Protein AF-A0A6N7ZSU5-F1 (afdb_monomer)

Structure (mmCIF, N/CA/C/O backbone):
data_AF-A0A6N7ZSU5-F1
#
_entry.id   AF-A0A6N7ZSU5-F1
#
loop_
_atom_site.group_PDB
_atom_site.id
_atom_site.type_symbol
_atom_site.label_atom_id
_atom_site.label_alt_id
_atom_site.label_comp_id
_atom_site.label_asym_id
_atom_site.label_entity_id
_atom_site.label_seq_id
_atom_site.pdbx_PDB_ins_code
_atom_site.Cartn_x
_atom_site.Cartn_y
_atom_site.Cartn_z
_atom_site.occupancy
_atom_site.B_iso_or_equiv
_atom_site.auth_seq_id
_atom_site.auth_comp_id
_atom_site.auth_asym_id
_atom_site.auth_atom_id
_atom_site.pdbx_PDB_model_num
ATOM 1 N N . MET A 1 1 ? -7.912 -17.419 16.993 1.00 45.50 1 MET A N 1
ATOM 2 C CA . MET A 1 1 ? -7.871 -16.845 15.625 1.00 45.50 1 MET A CA 1
ATOM 3 C C . MET A 1 1 ? -7.078 -17.665 14.596 1.00 45.50 1 MET A C 1
ATOM 5 O O . MET A 1 1 ? -7.499 -17.670 13.452 1.00 45.50 1 MET A O 1
ATOM 9 N N . LYS A 1 2 ? -6.018 -18.423 14.946 1.00 42.34 2 LYS A N 1
ATOM 10 C CA . LYS A 1 2 ? -5.214 -19.218 13.978 1.00 42.34 2 LYS A CA 1
ATOM 11 C C . LYS A 1 2 ? -5.965 -20.287 13.146 1.00 42.34 2 LYS A C 1
ATOM 13 O O . LYS A 1 2 ? -5.414 -20.742 12.158 1.00 42.34 2 LYS A O 1
ATOM 18 N N . LYS A 1 3 ? -7.194 -20.682 13.511 1.00 42.41 3 LYS A N 1
ATOM 19 C CA . LYS A 1 3 ? -7.983 -21.708 12.793 1.00 42.41 3 LYS A CA 1
ATOM 20 C C . LYS A 1 3 ? -9.122 -21.165 11.914 1.00 42.41 3 LYS A C 1
ATOM 22 O O . LYS A 1 3 ? -9.714 -21.939 11.182 1.00 42.41 3 LYS A O 1
ATOM 27 N N . ILE A 1 4 ? -9.426 -19.863 11.968 1.00 44.19 4 ILE A N 1
ATOM 28 C CA . ILE A 1 4 ? -10.584 -19.284 11.248 1.00 44.19 4 ILE A CA 1
ATOM 29 C C . ILE A 1 4 ? -10.200 -18.845 9.825 1.00 44.19 4 ILE A C 1
ATOM 31 O O . ILE A 1 4 ? -10.989 -18.978 8.899 1.00 44.19 4 ILE A O 1
ATOM 35 N N . ILE A 1 5 ? -8.955 -18.407 9.634 1.00 48.44 5 ILE A N 1
ATOM 36 C CA . ILE A 1 5 ? -8.424 -17.977 8.333 1.00 48.44 5 ILE A CA 1
ATOM 37 C C . ILE A 1 5 ? -8.501 -19.084 7.256 1.00 48.44 5 ILE A C 1
ATOM 39 O O . ILE A 1 5 ? -8.993 -18.787 6.170 1.00 48.44 5 ILE A O 1
ATOM 43 N N . PRO A 1 6 ? -8.111 -20.356 7.509 1.00 51.31 6 PRO A N 1
ATOM 44 C CA . PRO A 1 6 ? -8.180 -21.381 6.466 1.00 51.31 6 PRO A CA 1
ATOM 45 C C . PRO A 1 6 ? -9.613 -21.783 6.084 1.00 51.31 6 PRO A C 1
ATOM 47 O O . PRO A 1 6 ? -9.813 -22.216 4.956 1.00 51.31 6 PRO A O 1
ATOM 50 N N . ALA A 1 7 ? -10.599 -21.615 6.975 1.00 43.69 7 ALA A N 1
ATOM 51 C CA . ALA A 1 7 ? -11.992 -22.014 6.737 1.00 43.69 7 ALA A CA 1
ATOM 52 C C . ALA A 1 7 ? -12.781 -21.011 5.876 1.00 43.69 7 ALA A C 1
ATOM 54 O O . ALA A 1 7 ? -13.732 -21.396 5.208 1.00 43.69 7 ALA A O 1
ATOM 55 N N . ILE A 1 8 ? -12.381 -19.734 5.875 1.00 50.19 8 ILE A N 1
ATOM 56 C CA . ILE A 1 8 ? -12.981 -18.704 5.010 1.00 50.19 8 ILE A CA 1
ATOM 57 C C . ILE A 1 8 ? -12.308 -18.703 3.626 1.00 50.19 8 ILE A C 1
ATOM 59 O O . ILE A 1 8 ? -12.969 -18.456 2.624 1.00 50.19 8 ILE A O 1
ATOM 63 N N . LEU A 1 9 ? -11.014 -19.049 3.547 1.00 46.56 9 LEU A N 1
ATOM 64 C CA . LEU A 1 9 ? -10.286 -19.118 2.272 1.00 46.56 9 LEU A CA 1
ATOM 65 C C . LEU A 1 9 ? -10.679 -20.319 1.392 1.00 46.56 9 LEU A C 1
ATOM 67 O O . LEU A 1 9 ? -10.599 -20.227 0.171 1.00 46.56 9 LEU A O 1
ATOM 71 N N . THR A 1 10 ? -11.072 -21.450 1.988 1.00 48.78 10 THR A N 1
ATOM 72 C CA . THR A 1 10 ? -11.339 -22.701 1.252 1.00 48.78 10 THR A CA 1
ATOM 73 C C . THR A 1 10 ? -12.556 -22.653 0.320 1.00 48.78 10 THR A C 1
ATOM 75 O O . THR A 1 10 ? -12.409 -23.093 -0.818 1.00 48.78 10 THR A O 1
ATOM 78 N N . PRO A 1 11 ? -13.732 -22.118 0.712 1.00 51.47 11 PRO A N 1
ATOM 79 C CA . PRO A 1 11 ? -14.862 -22.019 -0.215 1.00 51.47 11 PRO A CA 1
ATOM 80 C C . PRO A 1 11 ? -14.622 -20.985 -1.329 1.00 51.47 11 PRO A C 1
ATOM 82 O O . PRO A 1 11 ? -15.101 -21.173 -2.440 1.00 51.47 11 PRO A O 1
ATOM 85 N N . LEU A 1 12 ? -13.819 -19.948 -1.062 1.00 47.97 12 LEU A N 1
ATOM 86 C CA . LEU A 1 12 ? -13.485 -18.878 -2.014 1.00 47.97 12 LEU A CA 1
ATOM 87 C C . LEU A 1 12 ? -12.520 -19.326 -3.124 1.00 47.97 12 LEU A C 1
ATOM 89 O O . LEU A 1 12 ? -12.632 -18.891 -4.266 1.00 47.97 12 LEU A O 1
ATOM 93 N N . LEU A 1 13 ? -11.592 -20.234 -2.807 1.00 50.09 13 LEU A N 1
ATOM 94 C CA . LEU A 1 13 ? -10.741 -20.887 -3.809 1.00 50.09 13 LEU A CA 1
ATOM 95 C C . LEU A 1 13 ? -11.526 -21.876 -4.682 1.00 50.09 13 LEU A C 1
ATOM 97 O O . LEU A 1 13 ? -11.139 -22.112 -5.823 1.00 50.09 13 LEU A O 1
ATOM 101 N N . LEU A 1 14 ? -12.630 -22.430 -4.167 1.00 46.62 14 LEU A N 1
ATOM 102 C CA . LEU A 1 14 ? -13.466 -23.382 -4.899 1.00 46.62 14 LEU A CA 1
ATOM 103 C C . LEU A 1 14 ? -14.352 -22.699 -5.952 1.00 46.62 14 LEU A C 1
ATOM 105 O O . LEU A 1 14 ? -14.569 -23.268 -7.018 1.00 46.62 14 LEU A O 1
ATOM 109 N N . THR A 1 15 ? -14.832 -21.479 -5.691 1.00 49.12 15 THR A N 1
ATOM 110 C CA . THR A 1 15 ? -15.644 -20.720 -6.660 1.00 49.12 15 THR A CA 1
ATOM 111 C C . THR A 1 15 ? -14.821 -20.186 -7.832 1.00 49.12 15 THR A C 1
ATOM 113 O O . THR A 1 15 ? -15.350 -20.054 -8.928 1.00 49.12 15 THR A O 1
ATOM 116 N N . ALA A 1 16 ? -13.516 -19.964 -7.646 1.00 48.84 16 ALA A N 1
ATOM 117 C CA . ALA A 1 16 ? -12.625 -19.488 -8.707 1.00 48.84 16 ALA A CA 1
ATOM 118 C C . ALA A 1 16 ? -12.252 -20.562 -9.756 1.00 48.84 16 ALA A C 1
ATOM 120 O O . ALA A 1 16 ? -11.658 -20.231 -10.778 1.00 48.84 16 ALA A O 1
ATOM 121 N N . GLN A 1 17 ? -12.570 -21.847 -9.536 1.00 50.62 17 GLN A N 1
ATOM 122 C CA . GLN A 1 17 ? -12.140 -22.937 -10.430 1.00 50.62 17 GLN A CA 1
ATOM 123 C C . GLN A 1 17 ? -13.123 -23.292 -11.564 1.00 50.62 17 GLN A C 1
ATOM 125 O O . GLN A 1 17 ? -12.832 -24.205 -12.333 1.00 50.62 17 GLN A O 1
ATOM 130 N N . ILE A 1 18 ? -14.275 -22.621 -11.704 1.00 47.44 18 ILE A N 1
ATOM 131 C CA . ILE A 1 18 ? -15.364 -23.129 -12.570 1.00 47.44 18 ILE A CA 1
ATOM 132 C C . ILE A 1 18 ? -15.391 -22.536 -14.000 1.00 47.44 18 ILE A C 1
ATOM 134 O O . ILE A 1 18 ? -16.117 -23.043 -14.850 1.00 47.44 18 ILE A O 1
ATOM 138 N N . GLN A 1 19 ? -14.550 -21.563 -14.367 1.00 46.38 19 GLN A N 1
ATOM 139 C CA . GLN A 1 19 ? -14.582 -20.969 -15.721 1.00 46.38 19 GLN A CA 1
ATOM 140 C C . GLN A 1 19 ? -13.281 -21.154 -16.507 1.00 46.38 19 GLN A C 1
ATOM 142 O O . GLN A 1 19 ? -12.510 -20.216 -16.665 1.00 46.38 19 GLN A O 1
ATOM 147 N N . HIS A 1 20 ? -13.049 -22.342 -17.076 1.00 40.44 20 HIS A N 1
ATOM 148 C CA . HIS A 1 20 ? -11.981 -22.552 -18.066 1.00 40.44 20 HIS A CA 1
ATOM 149 C C . HIS A 1 20 ? -12.468 -23.357 -19.277 1.00 40.44 20 HIS A C 1
ATOM 151 O O . HIS A 1 20 ? -12.404 -24.583 -19.288 1.00 40.44 20 HIS A O 1
ATOM 157 N N . ALA A 1 21 ? -12.921 -22.649 -20.318 1.00 43.41 21 ALA A N 1
ATOM 158 C CA . ALA A 1 21 ? -13.059 -23.192 -21.672 1.00 43.41 21 ALA A CA 1
ATOM 159 C C . ALA A 1 21 ? -13.051 -22.092 -22.756 1.00 43.41 21 ALA A C 1
ATOM 161 O O . ALA A 1 21 ? -13.897 -22.087 -23.636 1.00 43.41 21 ALA A O 1
ATOM 162 N N . HIS A 1 22 ? -12.118 -21.141 -22.701 1.00 43.41 22 HIS A N 1
ATOM 163 C CA . HIS A 1 22 ? -11.640 -20.384 -23.868 1.00 43.41 22 HIS A CA 1
ATOM 164 C C . HIS A 1 22 ? -10.283 -19.772 -23.517 1.00 43.41 22 HIS A C 1
ATOM 166 O O . HIS A 1 22 ? -10.024 -19.534 -22.341 1.00 43.41 22 HIS A O 1
ATOM 172 N N . ALA A 1 23 ? -9.403 -19.580 -24.508 1.00 41.19 23 ALA A N 1
ATOM 173 C CA . ALA A 1 23 ? -8.051 -19.043 -24.336 1.00 41.19 23 ALA A CA 1
ATOM 174 C C . ALA A 1 23 ? -8.108 -17.585 -23.854 1.00 41.19 23 ALA A C 1
ATOM 176 O O . ALA A 1 23 ? -7.982 -16.634 -24.621 1.00 41.19 23 ALA A O 1
ATOM 177 N N . GLN A 1 24 ? -8.381 -17.433 -22.565 1.00 52.22 24 GLN A N 1
ATOM 178 C CA . GLN A 1 24 ? -8.388 -16.180 -21.856 1.00 52.22 24 GLN A CA 1
ATOM 179 C C . GLN A 1 24 ? -6.957 -15.852 -21.473 1.00 52.22 24 GLN A C 1
ATOM 181 O O . GLN A 1 24 ? -6.180 -16.676 -20.993 1.00 52.22 24 GLN A O 1
ATOM 186 N N . THR A 1 25 ? -6.598 -14.617 -21.750 1.00 58.19 25 THR A N 1
ATOM 187 C CA . THR A 1 25 ? -5.311 -14.053 -21.401 1.00 58.19 25 THR A CA 1
ATOM 188 C C . THR A 1 25 ? -5.213 -13.990 -19.877 1.00 58.19 25 THR A C 1
ATOM 190 O O . THR A 1 25 ? -6.222 -13.721 -19.222 1.00 58.19 25 THR A O 1
ATOM 193 N N . ILE A 1 26 ? -4.022 -14.188 -19.293 1.00 53.69 26 ILE A N 1
ATOM 194 C CA . ILE A 1 26 ? -3.831 -14.118 -17.827 1.00 53.69 26 ILE A CA 1
ATOM 195 C C . ILE A 1 26 ? -4.413 -12.812 -17.260 1.00 53.69 26 ILE A C 1
ATOM 197 O O . ILE A 1 26 ? -5.023 -12.829 -16.197 1.00 53.69 26 ILE A O 1
ATOM 201 N N . GLY A 1 27 ? -4.294 -11.701 -17.997 1.00 48.41 27 GLY A N 1
ATOM 202 C CA . GLY A 1 27 ? -4.894 -10.415 -17.631 1.00 48.41 27 GLY A CA 1
ATOM 203 C C . GLY A 1 27 ? -6.425 -10.447 -17.565 1.00 48.41 27 GLY A C 1
ATOM 204 O O . GLY A 1 27 ? -6.990 -9.963 -16.591 1.00 48.41 27 GLY A O 1
ATOM 205 N N . SER A 1 28 ? -7.101 -11.061 -18.542 1.00 52.12 28 SER A N 1
ATOM 206 C CA . SER A 1 28 ? -8.566 -11.206 -18.519 1.00 52.12 28 SER A CA 1
ATOM 207 C C . SER A 1 28 ? -9.049 -12.135 -17.405 1.00 52.12 28 SER A C 1
ATOM 209 O O . SER A 1 28 ? -10.031 -11.821 -16.741 1.00 52.12 28 SER A O 1
ATOM 211 N N . THR A 1 29 ? -8.325 -13.224 -17.132 1.00 61.47 29 THR A N 1
ATOM 212 C CA . THR A 1 29 ? -8.640 -14.136 -16.026 1.00 61.47 29 THR A CA 1
ATOM 213 C C . THR A 1 29 ? -8.429 -13.459 -14.675 1.00 61.47 29 THR A C 1
ATOM 215 O O . THR A 1 29 ? -9.224 -13.656 -13.762 1.00 61.47 29 THR A O 1
ATOM 218 N N . LEU A 1 30 ? -7.390 -12.627 -14.535 1.00 51.22 30 LEU A N 1
ATOM 219 C CA . LEU A 1 30 ? -7.169 -11.872 -13.304 1.00 51.22 30 LEU A CA 1
ATOM 220 C C . LEU A 1 30 ? -8.186 -10.738 -13.132 1.00 51.22 30 LEU A C 1
ATOM 222 O O . LEU A 1 30 ? -8.614 -10.492 -12.012 1.00 51.22 30 LEU A O 1
ATOM 226 N N . GLY A 1 31 ? -8.587 -10.073 -14.220 1.00 51.94 31 GLY A N 1
ATOM 227 C CA . GLY A 1 31 ? -9.657 -9.072 -14.207 1.00 51.94 31 GLY A CA 1
ATOM 228 C C . GLY A 1 31 ? -10.989 -9.682 -13.773 1.00 51.94 31 GLY A C 1
ATOM 229 O O . GLY A 1 31 ? -11.591 -9.209 -12.816 1.00 51.94 31 GLY A O 1
ATOM 230 N N . GLN A 1 32 ? -11.373 -10.812 -14.374 1.00 59.81 32 GLN A N 1
ATOM 231 C CA . GLN A 1 32 ? -12.551 -11.579 -13.955 1.00 59.81 32 GLN A CA 1
ATOM 232 C C . GLN A 1 32 ? -12.431 -12.054 -12.508 1.00 59.81 32 GLN A C 1
ATOM 234 O O . GLN A 1 32 ? -13.376 -11.917 -11.748 1.00 59.81 32 GLN A O 1
ATOM 239 N N . PHE A 1 33 ? -11.253 -12.507 -12.071 1.00 59.72 33 PHE A N 1
ATOM 240 C CA . PHE A 1 33 ? -11.027 -12.824 -10.663 1.00 59.72 33 PHE A CA 1
ATOM 241 C C . PHE A 1 33 ? -11.235 -11.602 -9.757 1.00 59.72 33 PHE A C 1
ATOM 243 O O . PHE A 1 33 ? -11.826 -11.735 -8.693 1.00 59.72 33 PHE A O 1
ATOM 250 N N . VAL A 1 34 ? -10.774 -10.410 -10.140 1.00 55.12 34 VAL A N 1
ATOM 251 C CA . VAL A 1 34 ? -10.994 -9.187 -9.352 1.00 55.12 34 VAL A CA 1
ATOM 252 C C . VAL A 1 34 ? -12.475 -8.813 -9.305 1.00 55.12 34 VAL A C 1
ATOM 254 O O . VAL A 1 34 ? -12.943 -8.416 -8.241 1.00 55.12 34 VAL A O 1
ATOM 257 N N . ASP A 1 35 ? -13.224 -8.986 -10.388 1.00 55.91 35 ASP A N 1
ATOM 258 C CA . ASP A 1 35 ? -14.663 -8.704 -10.404 1.00 55.91 35 ASP A CA 1
ATOM 259 C C . ASP A 1 35 ? -15.455 -9.746 -9.595 1.00 55.91 35 ASP A C 1
ATOM 261 O O . ASP A 1 35 ? -16.240 -9.392 -8.707 1.00 55.91 35 ASP A O 1
ATOM 265 N N . ASP A 1 36 ? -15.173 -11.028 -9.823 1.00 61.12 36 ASP A N 1
ATOM 266 C CA . ASP A 1 36 ? -15.859 -12.163 -9.202 1.00 61.12 36 ASP A CA 1
ATOM 267 C C . ASP A 1 36 ? -15.482 -12.346 -7.731 1.00 61.12 36 ASP A C 1
ATOM 269 O O . ASP A 1 36 ? -16.293 -12.822 -6.940 1.00 61.12 36 ASP A O 1
ATOM 273 N N . VAL A 1 37 ? -14.262 -11.977 -7.331 1.00 61.47 37 VAL A N 1
ATOM 274 C CA . VAL A 1 37 ? -13.795 -12.100 -5.942 1.00 61.47 37 VAL A CA 1
ATOM 275 C C . VAL A 1 37 ? -13.870 -10.769 -5.216 1.00 61.47 37 VAL A C 1
ATOM 277 O O . VAL A 1 37 ? -14.311 -10.729 -4.070 1.00 61.47 37 VAL A O 1
ATOM 280 N N . GLY A 1 38 ? -13.474 -9.670 -5.853 1.00 61.72 38 GLY A N 1
ATOM 281 C CA . GLY A 1 38 ? -13.402 -8.356 -5.221 1.00 61.72 38 GLY A CA 1
ATOM 282 C C . GLY A 1 38 ? -14.768 -7.832 -4.798 1.00 61.72 38 GLY A C 1
ATOM 283 O O . GLY A 1 38 ? -14.917 -7.412 -3.650 1.00 61.72 38 GLY A O 1
ATOM 284 N N . ASN A 1 39 ? -15.785 -7.907 -5.660 1.00 59.78 39 ASN A N 1
ATOM 285 C CA . ASN A 1 39 ? -17.118 -7.394 -5.333 1.00 59.78 39 ASN A CA 1
ATOM 286 C C . ASN A 1 39 ? -17.780 -8.120 -4.137 1.00 59.78 39 ASN A C 1
ATOM 288 O O . ASN A 1 39 ? -18.134 -7.452 -3.156 1.00 59.78 39 ASN A O 1
ATOM 292 N N . PRO A 1 40 ? -17.881 -9.468 -4.109 1.00 66.69 40 PRO A N 1
ATOM 293 C CA . PRO A 1 40 ? -18.415 -10.159 -2.935 1.00 66.69 40 PRO A CA 1
ATOM 294 C C . PRO A 1 40 ? -17.521 -9.990 -1.705 1.00 66.69 40 PRO A C 1
ATOM 296 O O . PRO A 1 40 ? -18.031 -9.973 -0.584 1.00 66.69 40 PRO A O 1
ATOM 299 N N . PHE A 1 41 ? -16.208 -9.807 -1.877 1.00 63.69 41 PHE A N 1
ATOM 300 C CA . PHE A 1 41 ? -15.313 -9.549 -0.755 1.00 63.69 41 PHE A CA 1
ATOM 301 C C . PHE A 1 41 ? -15.585 -8.192 -0.094 1.00 63.69 41 PHE A C 1
ATOM 303 O O . PHE A 1 41 ? -15.652 -8.098 1.135 1.00 63.69 41 PHE A O 1
ATOM 310 N N . MET A 1 42 ? -15.814 -7.150 -0.895 1.00 67.44 42 MET A N 1
ATOM 311 C CA . MET A 1 42 ? -16.207 -5.836 -0.388 1.00 67.44 42 MET A CA 1
ATOM 312 C C . MET A 1 42 ? -17.570 -5.900 0.294 1.00 67.44 42 MET A C 1
ATOM 314 O O . MET A 1 42 ? -17.706 -5.426 1.422 1.00 67.44 42 MET A O 1
ATOM 318 N N . MET A 1 43 ? -18.550 -6.570 -0.315 1.00 67.25 43 MET A N 1
ATOM 319 C CA . MET A 1 43 ? -19.862 -6.780 0.303 1.00 67.25 43 MET A CA 1
ATOM 320 C C . MET A 1 43 ? -19.749 -7.515 1.649 1.00 67.25 43 MET A C 1
ATOM 322 O O . MET A 1 43 ? -20.395 -7.133 2.627 1.00 67.25 43 MET A O 1
ATOM 326 N N . LEU A 1 44 ? -18.876 -8.522 1.736 1.00 71.25 44 LEU A N 1
ATOM 327 C CA . LEU A 1 44 ? -18.614 -9.261 2.968 1.00 71.25 44 LEU A CA 1
ATOM 328 C C . LEU A 1 44 ? -17.950 -8.384 4.038 1.00 71.25 44 LEU A C 1
ATOM 330 O O . LEU A 1 44 ? -18.319 -8.492 5.209 1.00 71.25 44 LEU A O 1
ATOM 334 N N . ILE A 1 45 ? -17.027 -7.490 3.665 1.00 72.12 45 ILE A N 1
ATOM 335 C CA . ILE A 1 45 ? -16.456 -6.497 4.590 1.00 72.12 45 ILE A CA 1
ATOM 336 C C . ILE A 1 45 ? -17.554 -5.587 5.142 1.00 72.12 45 ILE A C 1
ATOM 338 O O . ILE A 1 45 ? -17.639 -5.438 6.362 1.00 72.12 45 ILE A O 1
ATOM 342 N N . PHE A 1 46 ? -18.398 -5.019 4.273 1.00 76.25 46 PHE A N 1
ATOM 343 C CA . PHE A 1 46 ? -19.527 -4.168 4.671 1.00 76.25 46 PHE A CA 1
ATOM 344 C C . PHE A 1 46 ? -20.456 -4.907 5.635 1.00 76.25 46 PHE A C 1
ATOM 346 O O . PHE A 1 46 ? -20.770 -4.396 6.710 1.00 76.25 46 PHE A O 1
ATOM 353 N N . PHE A 1 47 ? -20.829 -6.142 5.300 1.00 76.44 47 PHE A N 1
ATOM 354 C CA . PHE A 1 47 ? -21.693 -6.962 6.140 1.00 76.44 47 PHE A CA 1
ATOM 355 C C . PHE A 1 47 ? -21.055 -7.263 7.504 1.00 76.44 47 PHE A C 1
ATOM 357 O O . PHE A 1 47 ? -21.678 -7.050 8.544 1.00 76.44 47 PHE A O 1
ATOM 364 N N . CYS A 1 48 ? -19.793 -7.701 7.531 1.00 77.56 48 CYS A N 1
ATOM 365 C CA . CYS A 1 48 ? -19.079 -8.001 8.776 1.00 77.56 48 CYS A CA 1
ATOM 366 C C . CYS A 1 48 ? -18.907 -6.760 9.658 1.00 77.56 48 CYS A C 1
ATOM 368 O O . CYS A 1 48 ? -19.042 -6.847 10.880 1.00 77.56 48 CYS A O 1
ATOM 370 N N . SER A 1 49 ? -18.614 -5.610 9.051 1.00 81.56 49 SER A N 1
ATOM 371 C CA . SER A 1 49 ? -18.500 -4.329 9.746 1.00 81.56 49 SER A CA 1
ATOM 372 C C . SER A 1 49 ? -19.847 -3.887 10.328 1.00 81.56 49 SER A C 1
ATOM 374 O O . SER A 1 49 ? -19.902 -3.539 11.508 1.00 81.56 49 SER A O 1
ATOM 376 N N . ALA A 1 50 ? -20.934 -3.975 9.557 1.00 79.56 50 ALA A N 1
ATOM 377 C CA . ALA A 1 50 ? -22.271 -3.608 10.012 1.00 79.56 50 ALA A CA 1
ATOM 378 C C . ALA A 1 50 ? -22.739 -4.508 11.165 1.00 79.56 50 ALA A C 1
ATOM 380 O O . ALA A 1 50 ? -23.156 -4.009 12.212 1.00 79.56 50 ALA A O 1
ATOM 381 N N . VAL A 1 51 ? -22.604 -5.831 11.020 1.00 83.00 51 VAL A N 1
ATOM 382 C CA . VAL A 1 51 ? -22.982 -6.801 12.061 1.00 83.00 51 VAL A CA 1
ATOM 383 C C . VAL A 1 51 ? -22.109 -6.638 13.308 1.00 83.00 51 VAL A C 1
ATOM 385 O O . VAL A 1 51 ? -22.627 -6.601 14.426 1.00 83.00 51 VAL A O 1
ATOM 388 N N . GLY A 1 52 ? -20.791 -6.499 13.138 1.00 81.81 52 GLY A N 1
ATOM 389 C CA . GLY A 1 52 ? -19.860 -6.286 14.248 1.00 81.81 52 GLY A CA 1
ATOM 390 C C . GLY A 1 52 ? -20.116 -4.971 14.985 1.00 81.81 52 GLY A C 1
ATOM 391 O O . GLY A 1 52 ? -20.087 -4.931 16.217 1.00 81.81 52 GLY A O 1
ATOM 392 N N . GLY A 1 53 ? -20.421 -3.912 14.240 1.00 82.75 53 GLY A N 1
ATOM 393 C CA . GLY A 1 53 ? -20.802 -2.612 14.769 1.00 82.75 53 GLY A CA 1
ATOM 394 C C . GLY A 1 53 ? -22.111 -2.664 15.553 1.00 82.75 53 GLY A C 1
ATOM 395 O O . GLY A 1 53 ? -22.140 -2.252 16.711 1.00 82.75 53 GLY A O 1
ATOM 396 N N . LEU A 1 54 ? -23.166 -3.256 14.985 1.00 89.19 54 LEU A N 1
ATOM 397 C CA . LEU A 1 54 ? -24.458 -3.433 15.658 1.00 89.19 54 LEU A CA 1
ATOM 398 C C . LEU A 1 54 ? -24.313 -4.238 16.958 1.00 89.19 54 LEU A C 1
ATOM 400 O O . LEU A 1 54 ? -24.856 -3.858 17.996 1.00 89.19 54 LEU A O 1
ATOM 404 N N . PHE A 1 55 ? -23.535 -5.323 16.928 1.00 89.06 55 PHE A N 1
ATOM 405 C CA . PHE A 1 55 ? -23.265 -6.137 18.112 1.00 89.06 55 PHE A CA 1
ATOM 406 C C . PHE A 1 55 ? -22.591 -5.325 19.230 1.00 89.06 55 PHE A C 1
ATOM 408 O O . PHE A 1 55 ? -23.007 -5.393 20.391 1.00 89.06 55 PHE A O 1
ATOM 415 N N . LEU A 1 56 ? -21.572 -4.526 18.894 1.00 88.00 56 LEU A N 1
ATOM 416 C CA . LEU A 1 56 ? -20.898 -3.654 19.861 1.00 88.00 56 LEU A CA 1
ATOM 417 C C . LEU A 1 56 ? -21.817 -2.545 20.382 1.00 88.00 56 LEU A C 1
ATOM 419 O O . LEU A 1 56 ? -21.736 -2.204 21.563 1.00 88.00 56 LEU A O 1
ATOM 423 N N . PHE A 1 57 ? -22.711 -2.028 19.540 1.00 92.88 57 PHE A N 1
ATOM 424 C CA . PHE A 1 57 ? -23.687 -1.014 19.924 1.00 92.88 57 PHE A CA 1
ATOM 425 C C . PHE A 1 57 ? -24.664 -1.557 20.970 1.00 92.88 57 PHE A C 1
ATOM 427 O O . PHE A 1 57 ? -24.797 -0.979 22.049 1.00 92.88 57 PHE A O 1
ATOM 434 N N . ILE A 1 58 ? -25.263 -2.724 20.703 1.00 92.75 58 ILE A N 1
ATOM 435 C CA . ILE A 1 58 ? -26.165 -3.417 21.635 1.00 92.75 58 ILE A CA 1
ATOM 436 C C . ILE A 1 58 ? -25.442 -3.709 22.957 1.00 92.75 58 ILE A C 1
ATOM 438 O O . ILE A 1 58 ? -25.961 -3.416 24.035 1.00 92.75 58 ILE A O 1
ATOM 442 N N . LYS A 1 59 ? -24.209 -4.227 22.891 1.00 87.31 59 LYS A N 1
ATOM 443 C CA . LYS A 1 59 ? -23.397 -4.492 24.088 1.00 87.31 59 LYS A CA 1
ATOM 444 C C . LYS A 1 59 ? -23.099 -3.212 24.881 1.00 87.31 59 LYS A C 1
ATOM 446 O O . LYS A 1 59 ? -23.111 -3.239 26.110 1.00 87.31 59 LYS A O 1
ATOM 451 N N . GLY A 1 60 ? -22.841 -2.099 24.195 1.00 88.06 60 GLY A N 1
ATOM 452 C CA . GLY A 1 60 ? -22.630 -0.793 24.816 1.00 88.06 60 GLY A CA 1
ATOM 453 C C . GLY A 1 60 ? -23.867 -0.279 25.548 1.00 88.06 60 GLY A C 1
ATOM 454 O O . GLY A 1 60 ? -23.741 0.178 26.684 1.00 88.06 60 GLY A O 1
ATOM 455 N N . LEU A 1 61 ? -25.055 -0.429 24.950 1.00 92.88 61 LEU A N 1
ATOM 456 C CA . LEU A 1 61 ? -26.330 -0.071 25.582 1.00 92.88 61 LEU A CA 1
ATOM 457 C C . LEU A 1 61 ? -26.605 -0.900 26.841 1.00 92.88 61 LEU A C 1
ATOM 459 O O . LEU A 1 61 ? -26.975 -0.329 27.865 1.00 92.88 61 LEU A O 1
ATOM 463 N N . PHE A 1 62 ? -26.364 -2.215 26.804 1.00 92.56 62 PHE A N 1
ATOM 464 C CA . PHE A 1 62 ? -26.521 -3.062 27.992 1.00 92.56 62 PHE A CA 1
ATOM 465 C C . PHE A 1 62 ? -25.588 -2.641 29.132 1.00 92.56 62 PHE A C 1
ATOM 467 O O . PHE A 1 62 ? -26.040 -2.519 30.267 1.00 92.56 62 PHE A O 1
ATOM 474 N N . LYS A 1 63 ? -24.320 -2.326 28.834 1.00 88.31 63 LYS A N 1
ATOM 475 C CA . LYS A 1 63 ? -23.379 -1.822 29.850 1.00 88.31 63 LYS A CA 1
ATOM 476 C C . LYS A 1 63 ? -23.779 -0.461 30.424 1.00 88.31 63 LYS A C 1
ATOM 478 O O . LYS A 1 63 ? -23.559 -0.207 31.603 1.00 88.31 63 LYS A O 1
ATOM 483 N N . LEU A 1 64 ? -24.348 0.426 29.606 1.00 90.25 64 LEU A N 1
ATOM 484 C CA . LEU A 1 64 ? -24.882 1.714 30.069 1.00 90.25 64 LEU A CA 1
ATOM 485 C C . LEU A 1 64 ? -26.096 1.529 30.985 1.00 90.25 64 LEU A C 1
ATOM 487 O O . LEU A 1 64 ? -26.196 2.213 32.002 1.00 90.25 64 LEU A O 1
ATOM 491 N N . ALA A 1 65 ? -26.983 0.589 30.650 1.00 90.81 65 ALA A N 1
ATOM 492 C CA . ALA A 1 65 ? -28.133 0.250 31.481 1.00 90.81 65 ALA A CA 1
ATOM 493 C C . ALA A 1 65 ? -27.701 -0.330 32.838 1.00 90.81 65 ALA A C 1
ATOM 495 O O . ALA A 1 65 ? -28.204 0.112 33.869 1.00 90.81 65 ALA A O 1
ATOM 496 N N . GLU A 1 66 ? -26.728 -1.243 32.852 1.00 89.12 66 GLU A N 1
ATOM 497 C CA . GLU A 1 66 ? -26.167 -1.823 34.080 1.00 89.12 66 GLU A CA 1
ATOM 498 C C . GLU A 1 66 ? -25.515 -0.749 34.971 1.00 89.12 66 GLU A C 1
ATOM 500 O O . GLU A 1 66 ? -25.852 -0.629 36.150 1.00 89.12 66 GLU A O 1
ATOM 505 N N . ALA A 1 67 ? -24.691 0.131 34.387 1.00 88.12 67 ALA A N 1
ATOM 506 C CA . ALA A 1 67 ? -24.064 1.242 35.111 1.00 88.12 67 ALA A CA 1
ATOM 507 C C . ALA A 1 67 ? -25.082 2.234 35.711 1.00 88.12 67 ALA A C 1
ATOM 509 O O . ALA A 1 67 ? -24.814 2.845 36.743 1.00 88.12 67 ALA A O 1
ATOM 510 N N . SER A 1 68 ? -26.259 2.390 35.091 1.00 88.25 68 SER A N 1
ATOM 511 C CA . SER A 1 68 ? -27.333 3.249 35.614 1.00 88.25 68 SER A CA 1
ATOM 512 C C . SER A 1 68 ? -28.052 2.654 36.834 1.00 88.25 68 SER A C 1
ATOM 514 O O . SER A 1 68 ? -28.630 3.396 37.630 1.00 88.25 68 SER A O 1
ATOM 516 N N . GLN A 1 69 ? -28.016 1.326 36.997 1.00 89.31 69 GLN A N 1
ATOM 517 C CA . GLN A 1 69 ? -28.672 0.617 38.102 1.00 89.31 69 GLN A CA 1
ATOM 518 C C . GLN A 1 69 ? -27.764 0.498 39.331 1.00 89.31 69 GLN A C 1
ATOM 520 O O . GLN A 1 69 ? -28.247 0.507 40.468 1.00 89.31 69 GLN A O 1
ATOM 525 N N . GLU A 1 70 ? -26.447 0.449 39.131 1.00 84.69 70 GLU A N 1
ATOM 526 C CA . GLU A 1 70 ? -25.482 0.473 40.223 1.00 84.69 70 GLU A CA 1
ATOM 527 C C . GLU A 1 70 ? -25.382 1.877 40.840 1.00 84.69 70 GLU A C 1
ATOM 529 O O . GLU A 1 70 ? -24.634 2.742 40.390 1.00 84.69 70 GLU A O 1
ATOM 534 N N . ARG A 1 71 ? -26.088 2.099 41.954 1.00 70.38 71 ARG A N 1
ATOM 535 C CA . ARG A 1 71 ? -26.050 3.346 42.752 1.00 70.38 71 ARG A CA 1
ATOM 536 C C . ARG A 1 71 ? -24.667 3.706 43.353 1.00 70.38 71 ARG A C 1
ATOM 538 O O . ARG A 1 71 ? -24.600 4.603 44.187 1.00 70.38 71 ARG A O 1
ATOM 545 N N . GLY A 1 72 ? -23.574 3.030 42.977 1.00 56.56 72 GLY A N 1
ATOM 546 C CA . GLY A 1 72 ? -22.330 2.981 43.759 1.00 56.56 72 GLY A CA 1
ATOM 547 C C . GLY A 1 72 ? -20.993 3.186 43.036 1.00 56.56 72 GLY A C 1
ATOM 548 O O . GLY A 1 72 ? -19.965 3.034 43.689 1.00 56.56 72 GLY A O 1
ATOM 549 N N . GLY A 1 73 ? -20.954 3.557 41.750 1.00 60.00 73 GLY A N 1
ATOM 550 C CA . GLY A 1 73 ? -19.704 4.043 41.127 1.00 60.00 73 GLY A CA 1
ATOM 551 C C . GLY A 1 73 ? -19.132 3.230 39.962 1.00 60.00 73 GLY A C 1
ATOM 552 O O . GLY A 1 73 ? -17.960 3.410 39.618 1.00 60.00 73 GLY A O 1
ATOM 553 N N . GLY A 1 74 ? -19.931 2.381 39.312 1.00 68.12 74 GLY A N 1
ATOM 554 C CA . GLY A 1 74 ? -19.589 1.846 37.995 1.00 68.12 74 GLY A CA 1
ATOM 555 C C . GLY A 1 74 ? -19.492 2.983 36.970 1.00 68.12 74 GLY A C 1
ATOM 556 O O . GLY A 1 74 ? -20.479 3.637 36.648 1.00 68.12 74 GLY A O 1
ATOM 557 N N . GLY A 1 75 ? -18.288 3.282 36.476 1.00 79.31 75 GLY A N 1
ATOM 558 C CA . GLY A 1 75 ? -18.092 4.362 35.507 1.00 79.31 75 GLY A CA 1
ATOM 559 C C . GLY A 1 75 ? -18.730 4.042 34.149 1.00 79.31 75 GLY A C 1
ATOM 560 O O . GLY A 1 75 ? -18.432 3.011 33.549 1.00 79.31 75 GLY A O 1
ATOM 561 N N . TYR A 1 76 ? -19.514 4.975 33.596 1.00 87.50 76 TYR A N 1
ATOM 562 C CA . TYR A 1 76 ? -20.140 4.876 32.262 1.00 87.50 76 TYR A CA 1
ATOM 563 C C . TYR A 1 76 ? -19.154 4.678 31.095 1.00 87.50 76 TYR A C 1
ATOM 565 O O . TYR A 1 76 ? -19.556 4.354 29.975 1.00 87.50 76 TYR A O 1
ATOM 573 N N . GLY A 1 77 ? -17.853 4.856 31.341 1.00 82.75 77 GLY A N 1
ATOM 574 C CA . GLY A 1 77 ? -16.807 4.829 30.322 1.00 82.75 77 GLY A CA 1
ATOM 57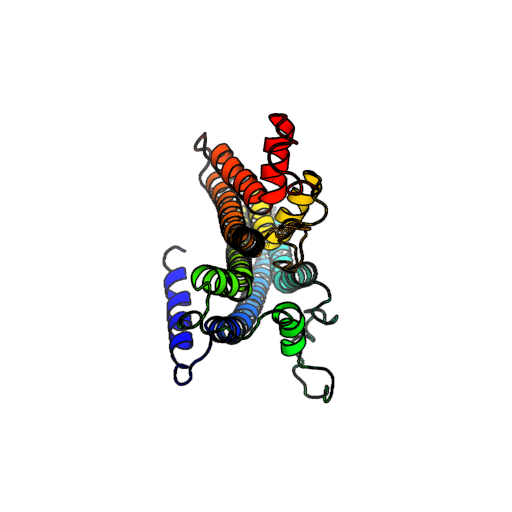5 C C . GLY A 1 77 ? -16.768 3.541 29.495 1.00 82.75 77 GLY A C 1
ATOM 576 O O . GLY A 1 77 ? -16.541 3.614 28.291 1.00 82.75 77 GLY A O 1
ATOM 577 N N . SER A 1 78 ? -17.047 2.373 30.089 1.00 81.56 78 SER A N 1
ATOM 578 C CA . SER A 1 78 ? -17.027 1.096 29.349 1.00 81.56 78 SER A CA 1
ATOM 579 C C . SER A 1 78 ? -18.156 1.006 28.311 1.00 81.56 78 SER A C 1
ATOM 581 O O . SER A 1 78 ? -17.930 0.567 27.180 1.00 81.56 78 SER A O 1
ATOM 583 N N . GLY A 1 79 ? -19.358 1.482 28.657 1.00 84.81 79 GLY A N 1
ATOM 584 C CA . GLY A 1 79 ? -20.497 1.527 27.737 1.00 84.81 79 GL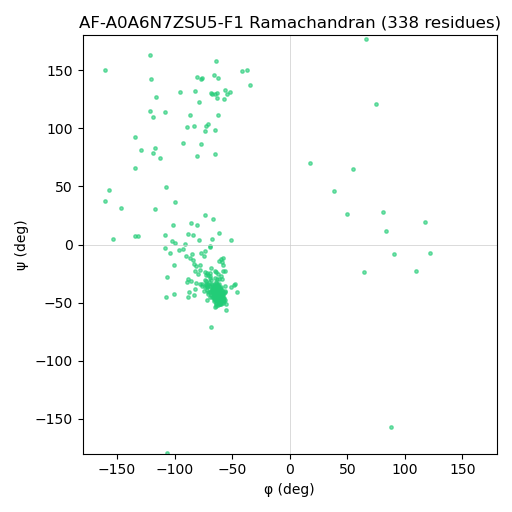Y A CA 1
ATOM 585 C C . GLY A 1 79 ? -20.304 2.558 26.624 1.00 84.81 79 GLY A C 1
ATOM 586 O O . GLY A 1 79 ? -20.470 2.226 25.450 1.00 84.81 79 GLY A O 1
ATOM 587 N N . VAL A 1 80 ? -19.839 3.767 26.968 1.00 86.81 80 VAL A N 1
ATOM 588 C CA . VAL A 1 80 ? -19.524 4.820 25.983 1.00 86.81 80 VAL A CA 1
ATOM 589 C C . VAL A 1 80 ? -18.431 4.364 25.011 1.00 86.81 80 VAL A C 1
ATOM 591 O O . VAL A 1 80 ? -18.569 4.554 23.805 1.00 86.81 80 VAL A O 1
ATOM 594 N N . ALA A 1 81 ? -17.382 3.695 25.500 1.00 80.00 81 ALA A N 1
ATOM 595 C CA . ALA A 1 81 ? -16.325 3.154 24.646 1.00 80.00 81 ALA A CA 1
ATOM 596 C C . ALA A 1 81 ? -16.845 2.086 23.666 1.00 80.00 81 ALA A C 1
ATOM 598 O O . ALA A 1 81 ? -16.420 2.069 22.513 1.00 80.00 81 ALA A O 1
ATOM 599 N N . CYS A 1 82 ? -17.778 1.222 24.089 1.00 83.19 82 CYS A N 1
ATOM 600 C CA . CYS A 1 82 ? -18.399 0.234 23.199 1.00 83.19 82 CYS A CA 1
ATOM 601 C C . CYS A 1 82 ? -19.254 0.896 22.110 1.00 83.19 82 CYS A C 1
ATOM 603 O O . CYS A 1 82 ? -19.178 0.482 20.956 1.00 83.19 82 CYS A O 1
ATOM 605 N N . ILE A 1 83 ? -20.021 1.936 22.454 1.00 89.25 83 ILE A N 1
ATOM 606 C CA . ILE A 1 83 ? -20.822 2.691 21.479 1.00 89.25 83 ILE A CA 1
ATOM 607 C C . ILE A 1 83 ? -19.920 3.433 20.489 1.00 89.25 83 ILE A C 1
ATOM 609 O O . ILE A 1 83 ? -20.172 3.400 19.287 1.00 89.25 83 ILE A O 1
ATOM 613 N N . LEU A 1 84 ? -18.840 4.057 20.963 1.00 86.69 84 LEU A N 1
ATOM 614 C CA . LEU A 1 84 ? -17.884 4.740 20.091 1.00 86.69 84 LEU A CA 1
ATOM 615 C C . LEU A 1 84 ? -17.174 3.752 19.155 1.00 86.69 84 LEU A C 1
ATOM 617 O O . LEU A 1 84 ? -17.067 3.998 17.956 1.00 86.69 84 LEU A O 1
ATOM 621 N N . ALA A 1 85 ? -16.748 2.600 19.678 1.00 80.94 85 ALA A N 1
ATOM 622 C CA . ALA A 1 85 ? -16.185 1.519 18.876 1.00 80.94 85 ALA A CA 1
ATOM 623 C C . ALA A 1 85 ? -17.177 0.999 17.824 1.00 80.94 85 ALA A C 1
ATOM 625 O O . ALA A 1 85 ? -16.777 0.750 16.689 1.00 80.94 85 ALA A O 1
ATOM 626 N N . ALA A 1 86 ? -18.457 0.868 18.182 1.00 84.94 86 ALA A N 1
ATOM 627 C CA . ALA A 1 86 ? -19.518 0.492 17.257 1.00 84.94 86 ALA A CA 1
ATOM 628 C C . ALA A 1 86 ? -19.688 1.519 16.136 1.00 84.94 86 ALA A C 1
ATOM 630 O O . ALA A 1 86 ? -19.685 1.139 14.970 1.00 84.94 86 ALA A O 1
ATOM 631 N N . ALA A 1 87 ? -19.769 2.808 16.475 1.00 86.25 87 ALA A N 1
ATOM 632 C CA . ALA A 1 87 ? -19.888 3.886 15.497 1.00 86.25 87 ALA A CA 1
ATOM 633 C C . ALA A 1 87 ? -18.702 3.897 14.521 1.00 86.25 87 ALA A C 1
ATOM 635 O O . ALA A 1 87 ? -18.905 3.982 13.313 1.00 86.25 87 ALA A O 1
ATOM 636 N N . ILE A 1 88 ? -17.477 3.723 15.031 1.00 81.19 88 ILE A N 1
ATOM 637 C CA . ILE A 1 88 ? -16.276 3.606 14.195 1.00 81.19 88 ILE A CA 1
ATOM 638 C C . ILE A 1 88 ? -16.360 2.373 13.294 1.00 81.19 88 ILE A C 1
ATOM 640 O O . ILE A 1 88 ? -16.023 2.477 12.121 1.00 81.19 88 ILE A O 1
ATOM 644 N N . LEU A 1 89 ? -16.805 1.219 13.808 1.00 81.50 89 LEU A N 1
ATOM 645 C CA . LEU A 1 89 ? -16.916 0.000 13.006 1.00 81.50 89 LEU A CA 1
ATOM 646 C C . LEU A 1 89 ? -17.962 0.138 11.899 1.00 81.50 89 LEU A C 1
ATOM 648 O O . LEU A 1 89 ? -17.695 -0.328 10.800 1.00 81.50 89 LEU A O 1
ATOM 652 N N . ILE A 1 90 ? -19.108 0.767 12.178 1.00 83.62 90 ILE A N 1
ATOM 653 C CA . ILE A 1 90 ? -20.201 0.990 11.214 1.00 83.62 90 ILE A CA 1
ATOM 654 C C . ILE A 1 90 ? -19.783 1.999 10.144 1.00 83.62 90 ILE A C 1
ATOM 656 O O . ILE A 1 90 ? -20.075 1.789 8.976 1.00 83.62 90 ILE A O 1
ATOM 660 N N . ALA A 1 91 ? -19.075 3.064 10.527 1.00 80.62 91 ALA A N 1
ATOM 661 C CA . ALA A 1 91 ? -18.557 4.066 9.593 1.00 80.62 91 ALA A CA 1
ATOM 662 C C . ALA A 1 91 ? -17.312 3.584 8.830 1.00 80.62 91 ALA A C 1
ATOM 664 O O . ALA A 1 91 ? -16.810 4.266 7.938 1.00 80.62 91 ALA A O 1
ATOM 665 N N . LEU A 1 92 ? -16.770 2.420 9.192 1.00 75.38 92 LEU A N 1
ATOM 666 C CA . LEU A 1 92 ? -15.526 1.923 8.632 1.00 75.38 92 LEU A CA 1
ATOM 667 C C . LEU A 1 92 ? -15.602 1.643 7.129 1.00 75.38 92 LEU A C 1
ATOM 669 O O . LEU A 1 92 ? -14.660 2.024 6.447 1.00 75.38 92 LEU A O 1
ATOM 673 N N . PRO A 1 93 ? -16.664 1.043 6.570 1.00 69.75 93 PRO A N 1
ATOM 674 C CA . PRO A 1 93 ? -16.782 0.837 5.135 1.00 69.75 93 PRO A CA 1
ATOM 675 C C . PRO A 1 93 ? -16.854 2.156 4.364 1.00 69.75 93 PRO A C 1
ATOM 677 O O . PRO A 1 93 ? -16.292 2.242 3.278 1.00 69.75 93 PRO A O 1
ATOM 680 N N . ASP A 1 94 ? -17.444 3.200 4.953 1.00 65.06 94 ASP A N 1
ATOM 681 C CA . ASP A 1 94 ? -17.456 4.547 4.379 1.00 65.06 94 ASP A CA 1
ATOM 682 C C . ASP A 1 94 ? -16.068 5.183 4.446 1.00 65.06 94 ASP A C 1
ATOM 684 O O . ASP A 1 94 ? -15.608 5.747 3.461 1.00 65.06 94 ASP A O 1
ATOM 688 N N . ALA A 1 95 ? -15.350 5.049 5.565 1.00 64.12 95 ALA A N 1
ATOM 689 C CA . ALA A 1 95 ? -13.976 5.536 5.702 1.00 64.12 95 ALA A CA 1
ATOM 690 C C . ALA A 1 95 ? -13.001 4.767 4.795 1.00 64.12 95 ALA A C 1
ATOM 692 O O . ALA A 1 95 ? -12.117 5.354 4.177 1.00 64.12 95 ALA A O 1
ATOM 693 N N . ALA A 1 96 ? -13.195 3.457 4.667 1.00 62.62 96 ALA A N 1
ATOM 694 C CA . ALA A 1 96 ? -12.527 2.600 3.702 1.00 62.62 96 ALA A CA 1
ATOM 695 C C . ALA A 1 96 ? -12.907 2.981 2.275 1.00 62.62 96 ALA A C 1
ATOM 697 O O . ALA A 1 96 ? -12.061 2.942 1.396 1.00 62.62 96 ALA A O 1
ATOM 698 N N . GLY A 1 97 ? -14.157 3.372 2.045 1.00 55.75 97 GLY A N 1
ATOM 699 C CA . GLY A 1 97 ? -14.689 3.832 0.773 1.00 55.75 97 GLY A CA 1
ATOM 700 C C . GLY A 1 97 ? -14.121 5.177 0.349 1.00 55.75 97 GLY A C 1
ATOM 701 O O . GLY A 1 97 ? -13.719 5.329 -0.799 1.00 55.75 97 GLY A O 1
ATOM 702 N N . MET A 1 98 ? -14.017 6.124 1.277 1.00 55.53 98 MET A N 1
ATOM 703 C CA . MET A 1 98 ? -13.328 7.403 1.106 1.00 55.53 98 MET A CA 1
ATOM 704 C C . MET A 1 98 ? -11.830 7.187 0.914 1.00 55.53 98 MET A C 1
ATOM 706 O O . MET A 1 98 ? -11.248 7.803 0.028 1.00 55.53 98 MET A O 1
ATOM 710 N N . GLY A 1 99 ? -11.232 6.262 1.671 1.00 50.72 99 GLY A N 1
ATOM 711 C CA . GLY A 1 99 ? -9.872 5.780 1.460 1.00 50.72 99 GLY A CA 1
ATOM 712 C C . GLY A 1 99 ? -9.711 5.258 0.039 1.00 50.72 99 GLY A C 1
ATOM 713 O O . GLY A 1 99 ? -8.937 5.809 -0.715 1.00 50.72 99 GLY A O 1
ATOM 714 N N . MET A 1 100 ? -10.523 4.297 -0.394 1.00 51.62 100 MET A N 1
ATOM 715 C CA . MET A 1 100 ? -10.516 3.736 -1.747 1.00 51.62 100 MET A CA 1
ATOM 716 C C . MET A 1 100 ? -10.860 4.737 -2.850 1.00 51.62 100 MET A C 1
ATOM 718 O O . MET A 1 100 ? -10.413 4.543 -3.967 1.00 51.62 100 MET A O 1
ATOM 722 N N . LYS A 1 101 ? -11.666 5.767 -2.589 1.00 48.91 101 LYS A N 1
ATOM 723 C CA . LYS A 1 101 ? -11.948 6.856 -3.540 1.00 48.91 101 LYS A CA 1
ATOM 724 C C . LYS A 1 101 ? -10.777 7.820 -3.666 1.00 48.91 101 LYS A C 1
ATOM 726 O O . LYS A 1 101 ? -10.468 8.268 -4.759 1.00 48.91 101 LYS A O 1
ATOM 731 N N . SER A 1 102 ? -10.132 8.120 -2.545 1.00 43.97 102 SER A N 1
ATOM 732 C CA . SER A 1 102 ? -8.885 8.879 -2.503 1.00 43.97 102 SER A CA 1
ATOM 733 C C . SER A 1 102 ? -7.734 8.074 -3.122 1.00 43.97 102 SER A C 1
ATOM 735 O O . SER A 1 102 ? -6.879 8.636 -3.794 1.00 43.97 102 SER A O 1
ATOM 737 N N . LEU A 1 103 ? -7.763 6.745 -2.959 1.00 42.81 103 LEU A N 1
ATOM 738 C CA . LEU A 1 103 ? -6.868 5.783 -3.588 1.00 42.81 103 LEU A CA 1
ATOM 739 C C . LEU A 1 103 ? -7.151 5.724 -5.093 1.00 42.81 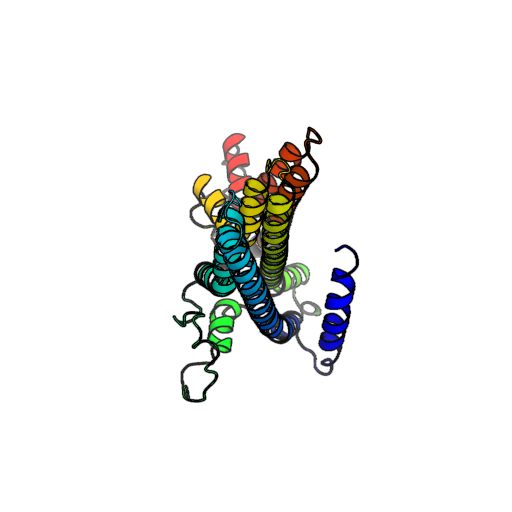103 LEU A C 1
ATOM 741 O O . LEU A 1 103 ? -6.413 6.295 -5.869 1.00 42.81 103 LEU A O 1
ATOM 745 N N . LEU A 1 104 ? -8.267 5.174 -5.545 1.00 44.03 104 LEU A N 1
ATOM 746 C CA . LEU A 1 104 ? -8.559 4.969 -6.971 1.00 44.03 104 LEU A CA 1
ATOM 747 C C . LEU A 1 104 ? -8.808 6.264 -7.779 1.00 44.03 104 LEU A C 1
ATOM 749 O O . LEU A 1 104 ? -9.005 6.197 -8.990 1.00 44.03 104 LEU A O 1
ATOM 753 N N . GLY A 1 105 ? -8.777 7.433 -7.132 1.00 41.72 105 GLY A N 1
ATOM 754 C CA . GLY A 1 105 ? -9.059 8.730 -7.736 1.00 41.72 105 GLY A CA 1
ATOM 755 C C . GLY A 1 105 ? -10.516 8.883 -8.187 1.00 41.72 105 GLY A C 1
ATOM 756 O O . GLY A 1 105 ? -11.326 7.955 -8.151 1.00 41.72 105 GLY A O 1
ATOM 757 N N . ASP A 1 106 ? -10.847 10.076 -8.686 1.00 40.00 106 ASP A N 1
ATOM 758 C CA . ASP A 1 106 ? -12.168 10.406 -9.255 1.00 40.00 106 ASP A CA 1
ATOM 759 C C . ASP A 1 106 ? -12.469 9.661 -10.576 1.00 40.00 106 ASP A C 1
ATOM 761 O O . ASP A 1 106 ? -13.515 9.826 -11.196 1.00 40.00 106 ASP A O 1
ATOM 765 N N . VAL A 1 107 ? -11.564 8.765 -10.983 1.00 40.12 107 VAL A N 1
ATOM 766 C CA . VAL A 1 107 ? -11.723 7.820 -12.097 1.00 40.12 107 VAL A CA 1
ATOM 767 C C . VAL A 1 107 ? -12.896 6.854 -11.858 1.00 40.12 107 VAL A C 1
ATOM 769 O O . VAL A 1 107 ? -13.394 6.227 -12.785 1.00 40.12 107 VAL A O 1
ATOM 772 N N . ARG A 1 108 ? -13.396 6.795 -10.616 1.00 41.72 108 ARG A N 1
ATOM 773 C CA . ARG A 1 108 ? -14.592 6.056 -10.192 1.00 41.72 108 ARG A CA 1
ATOM 774 C C . ARG A 1 108 ? -15.916 6.812 -10.399 1.00 41.72 108 ARG A C 1
ATOM 776 O O . ARG A 1 108 ? -16.933 6.374 -9.869 1.00 41.72 108 ARG A O 1
ATOM 783 N N . GLY A 1 109 ? -15.886 7.963 -11.076 1.00 37.19 109 GLY A N 1
ATOM 784 C CA . GLY A 1 109 ? -17.067 8.757 -11.410 1.00 37.19 109 GLY A CA 1
ATOM 785 C C . GLY A 1 109 ? -17.916 9.117 -10.196 1.00 37.19 109 GLY A C 1
ATOM 786 O O . GLY A 1 109 ? -19.047 8.664 -10.093 1.00 37.19 109 GLY A O 1
ATOM 787 N N . GLY A 1 110 ? -17.386 9.911 -9.260 1.00 33.50 110 GLY A N 1
ATOM 788 C CA . GLY A 1 110 ? -18.173 10.694 -8.292 1.00 33.50 110 GLY A CA 1
ATOM 789 C C . GLY A 1 110 ? -19.049 9.961 -7.252 1.00 33.50 110 GLY A C 1
ATOM 790 O O . GLY A 1 110 ? -19.274 10.509 -6.172 1.00 33.50 110 GLY A O 1
ATOM 791 N N . GLY A 1 111 ? -19.490 8.718 -7.456 1.00 39.31 111 GLY A N 1
ATOM 792 C CA . GLY A 1 111 ? -20.502 8.046 -6.632 1.00 39.31 111 GLY A CA 1
ATOM 793 C C . GLY A 1 111 ? -19.969 7.677 -5.256 1.00 39.31 111 GLY A C 1
ATOM 794 O O . GLY A 1 111 ? -19.123 6.795 -5.127 1.00 39.31 111 GLY A O 1
ATOM 795 N N . THR A 1 112 ? -20.341 8.429 -4.217 1.00 40.19 112 THR A N 1
ATOM 796 C CA . THR A 1 112 ? -19.998 8.124 -2.820 1.00 40.19 112 THR A CA 1
ATOM 797 C C . THR A 1 112 ? -20.486 6.720 -2.490 1.00 40.19 112 THR A C 1
ATOM 799 O O . THR A 1 112 ? -21.628 6.386 -2.761 1.00 40.19 112 THR A O 1
ATOM 802 N N . LEU A 1 113 ? -19.637 5.902 -1.858 1.00 43.88 113 LEU A N 1
ATOM 803 C CA . LEU A 1 113 ? -20.037 4.623 -1.252 1.00 43.88 113 LEU A CA 1
ATOM 804 C C . LEU A 1 113 ? -20.976 4.825 -0.042 1.00 43.88 113 LEU A C 1
ATOM 806 O O . LEU A 1 113 ? -21.086 3.946 0.798 1.00 43.88 113 LEU A O 1
ATOM 810 N N . GLY A 1 114 ? -21.655 5.974 0.054 1.00 38.25 114 GLY A N 1
ATOM 811 C CA . GLY A 1 114 ? -22.812 6.098 0.927 1.00 38.25 114 GLY A CA 1
ATOM 812 C C . GLY A 1 114 ? -23.903 5.160 0.419 1.00 38.25 114 GLY A C 1
ATOM 813 O O . GLY A 1 114 ? -23.893 4.791 -0.753 1.00 38.25 114 GLY A O 1
ATOM 814 N N . GLY A 1 115 ? -24.838 4.775 1.287 1.00 37.75 115 GLY A N 1
ATOM 815 C CA . GLY A 1 115 ? -25.842 3.717 1.075 1.00 37.75 115 GLY A CA 1
ATOM 816 C C . GLY A 1 115 ? -26.701 3.738 -0.208 1.00 37.75 115 GLY A C 1
ATOM 817 O O . GLY A 1 115 ? -27.548 2.867 -0.347 1.00 37.75 115 GLY A O 1
ATOM 818 N N . GLY A 1 116 ? -26.483 4.666 -1.145 1.00 35.81 116 GLY A N 1
ATOM 819 C CA . GLY A 1 116 ? -26.944 4.607 -2.536 1.00 35.81 116 GLY A CA 1
ATOM 820 C C . GLY A 1 116 ? -26.029 3.828 -3.500 1.00 35.81 116 GLY A C 1
ATOM 821 O O . GLY A 1 116 ? -26.440 3.556 -4.616 1.00 35.81 116 GLY A O 1
ATOM 822 N N . GLY A 1 117 ? -24.825 3.394 -3.098 1.00 39.53 117 GLY A N 1
ATOM 823 C CA . GLY A 1 117 ? -23.958 2.521 -3.917 1.00 39.53 117 GLY A CA 1
ATOM 824 C C . GLY A 1 117 ? -24.470 1.079 -4.097 1.00 39.53 117 GLY A C 1
ATOM 825 O O . GLY A 1 117 ? -23.820 0.273 -4.756 1.00 39.53 117 GLY A O 1
ATOM 826 N N . LEU A 1 118 ? -25.616 0.754 -3.490 1.00 39.16 118 LEU A N 1
ATOM 827 C CA . LEU A 1 118 ? -26.386 -0.474 -3.716 1.00 39.16 118 LEU A CA 1
ATOM 828 C C . LEU A 1 118 ? -27.581 -0.254 -4.657 1.00 39.16 118 LEU A C 1
ATOM 830 O O . LEU A 1 118 ? -28.312 -1.207 -4.924 1.00 39.16 118 LEU A O 1
ATOM 834 N N . ASP A 1 119 ? -27.783 0.965 -5.168 1.00 40.56 119 ASP A N 1
ATOM 835 C CA . ASP A 1 119 ? -28.794 1.244 -6.184 1.00 40.56 119 ASP A CA 1
ATOM 836 C C . ASP A 1 119 ? -28.250 0.832 -7.563 1.00 40.56 119 ASP A C 1
ATOM 838 O O . ASP A 1 119 ? -27.794 1.642 -8.365 1.00 40.56 119 ASP A O 1
ATOM 842 N N . TYR A 1 120 ? -28.251 -0.480 -7.814 1.00 44.50 120 TYR A N 1
ATOM 843 C CA . TYR A 1 120 ? -27.976 -1.104 -9.117 1.00 44.50 120 TYR A CA 1
ATOM 844 C C . TYR A 1 120 ? -29.152 -0.926 -10.100 1.00 44.50 120 TYR A C 1
ATOM 846 O O . TYR A 1 120 ? -29.362 -1.759 -10.977 1.00 44.50 120 TYR A O 1
ATOM 854 N N . ASN A 1 121 ? -29.972 0.114 -9.940 1.00 39.53 121 ASN A N 1
ATOM 855 C CA . ASN A 1 121 ? -31.229 0.243 -10.663 1.00 39.53 121 ASN A CA 1
ATOM 856 C C . ASN A 1 121 ? -31.055 1.039 -11.971 1.00 39.53 121 ASN A C 1
ATOM 858 O O . ASN A 1 121 ? -31.172 2.265 -12.019 1.00 39.53 121 ASN A O 1
ATOM 862 N N . ASP A 1 122 ? -30.708 0.305 -13.030 1.00 44.22 122 ASP A N 1
ATOM 863 C CA . ASP A 1 122 ? -31.349 0.318 -14.358 1.00 44.22 122 ASP A CA 1
ATOM 864 C C . ASP A 1 122 ? -31.834 1.658 -14.960 1.00 44.22 122 ASP A C 1
ATOM 866 O O . ASP A 1 122 ? -32.916 1.736 -15.544 1.00 44.22 122 ASP A O 1
ATOM 870 N N . SER A 1 123 ? -31.036 2.730 -14.914 1.00 39.97 123 SER A N 1
ATOM 871 C CA . SER A 1 123 ? -31.347 3.935 -15.716 1.00 39.97 123 SER A CA 1
ATOM 872 C C . SER A 1 123 ? -30.144 4.721 -16.249 1.00 39.97 123 SER A C 1
ATOM 874 O O . SER A 1 123 ? -30.226 5.927 -16.469 1.00 39.97 123 SER A O 1
ATOM 876 N N . MET A 1 124 ? -29.030 4.043 -16.539 1.00 42.09 124 MET A N 1
ATOM 877 C CA . MET A 1 124 ? -27.942 4.620 -17.343 1.00 42.09 124 MET A CA 1
ATOM 878 C C . MET A 1 124 ? -27.759 3.835 -18.638 1.00 42.09 124 MET A C 1
ATOM 880 O O . MET A 1 124 ? -26.909 2.961 -18.752 1.00 42.09 124 MET A O 1
ATOM 884 N N . THR A 1 125 ? -28.582 4.170 -19.628 1.00 43.59 125 THR A N 1
ATOM 885 C CA . THR A 1 125 ? -28.561 3.580 -20.971 1.00 43.59 125 THR A CA 1
ATOM 886 C C . THR A 1 125 ? -27.471 4.115 -21.904 1.00 43.59 125 THR A C 1
ATOM 888 O O . THR A 1 125 ? -27.450 3.673 -23.038 1.00 43.59 125 THR A O 1
ATOM 891 N N . ASP A 1 126 ? -26.552 5.000 -21.490 1.00 49.97 126 ASP A N 1
ATOM 892 C CA . ASP A 1 126 ? -25.484 5.476 -22.407 1.00 49.97 126 ASP A CA 1
ATOM 893 C C . ASP A 1 126 ? -24.169 5.949 -21.752 1.00 49.97 126 ASP A C 1
ATOM 895 O O . ASP A 1 126 ? -23.247 6.396 -22.435 1.00 49.97 126 ASP A O 1
ATOM 899 N N . SER A 1 127 ? -24.010 5.828 -20.434 1.00 44.22 127 SER A N 1
ATOM 900 C CA . SER A 1 127 ? -22.732 6.098 -19.766 1.00 44.22 127 SER A CA 1
ATOM 901 C C . SER A 1 127 ? -22.271 4.824 -19.086 1.00 44.22 127 SER A C 1
ATOM 903 O O . SER A 1 127 ? -22.914 4.388 -18.133 1.00 44.22 127 SER A O 1
ATOM 905 N N . GLY A 1 128 ? -21.203 4.232 -19.633 1.00 44.88 128 GLY A N 1
ATOM 906 C CA . GLY A 1 128 ? -20.654 2.924 -19.279 1.00 44.88 128 GLY A CA 1
ATOM 907 C C . GLY A 1 128 ? -20.778 2.574 -17.800 1.00 44.88 128 GLY A C 1
ATOM 908 O O . GLY A 1 128 ? -20.559 3.413 -16.925 1.00 44.88 128 GLY A O 1
ATOM 909 N N . THR A 1 129 ? -21.158 1.319 -17.567 1.00 49.62 129 THR A N 1
ATOM 910 C CA . THR A 1 129 ? -21.333 0.689 -16.255 1.00 49.62 129 THR A CA 1
ATOM 911 C C . THR A 1 129 ? -20.294 1.149 -15.219 1.00 49.62 129 THR A C 1
ATOM 913 O O . THR A 1 129 ? -19.148 1.454 -15.533 1.00 49.62 129 THR A O 1
ATOM 916 N N . PHE A 1 130 ? -20.663 1.165 -13.935 1.00 42.16 130 PHE A N 1
ATOM 917 C CA . PHE A 1 130 ? -19.723 1.407 -12.826 1.00 42.16 130 PHE A CA 1
ATOM 918 C C . PHE A 1 130 ? -18.446 0.550 -12.944 1.00 42.16 130 PHE A C 1
ATOM 920 O O . PHE A 1 130 ? -17.345 1.008 -12.636 1.00 42.16 130 PHE A O 1
ATOM 927 N N . LEU A 1 131 ? -18.604 -0.671 -13.466 1.00 42.66 131 LEU A N 1
ATOM 928 C CA . LEU A 1 131 ? -17.517 -1.565 -13.840 1.00 42.66 131 LEU A CA 1
ATOM 929 C C . LEU A 1 131 ? -16.674 -0.999 -14.994 1.00 42.66 131 LEU A C 1
ATOM 931 O O . LEU A 1 131 ? -15.463 -0.962 -14.865 1.00 42.66 131 LEU A O 1
ATOM 935 N N . ASP A 1 132 ? -17.280 -0.480 -16.065 1.00 42.38 132 ASP A N 1
ATOM 936 C CA . ASP A 1 132 ? -16.602 0.215 -17.172 1.00 42.38 132 ASP A CA 1
ATOM 937 C C . ASP A 1 132 ? -15.825 1.462 -16.746 1.00 42.38 132 ASP A C 1
ATOM 939 O O . ASP A 1 132 ? -14.864 1.812 -17.417 1.00 42.38 132 ASP A O 1
ATOM 943 N N . GLN A 1 133 ? -16.193 2.158 -15.668 1.00 46.06 133 GLN A N 1
ATOM 944 C CA . GLN A 1 133 ? -15.393 3.275 -15.137 1.00 46.06 133 GLN A CA 1
ATOM 945 C C . GLN A 1 133 ? -14.247 2.783 -14.239 1.00 46.06 133 GLN A C 1
ATOM 947 O O . GLN A 1 133 ? -13.122 3.275 -14.355 1.00 46.06 133 GLN A O 1
ATOM 952 N N . LEU A 1 134 ? -14.491 1.745 -13.425 1.00 41.91 134 LEU A N 1
ATOM 953 C CA . LEU A 1 134 ? -13.454 1.034 -12.660 1.00 41.91 134 LEU A CA 1
ATOM 954 C C . LEU A 1 134 ? -12.393 0.416 -13.595 1.00 41.91 134 LEU A C 1
ATOM 956 O O . LEU A 1 134 ? -11.190 0.459 -13.326 1.00 41.91 134 LEU A O 1
ATOM 960 N N . MET A 1 135 ? -12.869 -0.106 -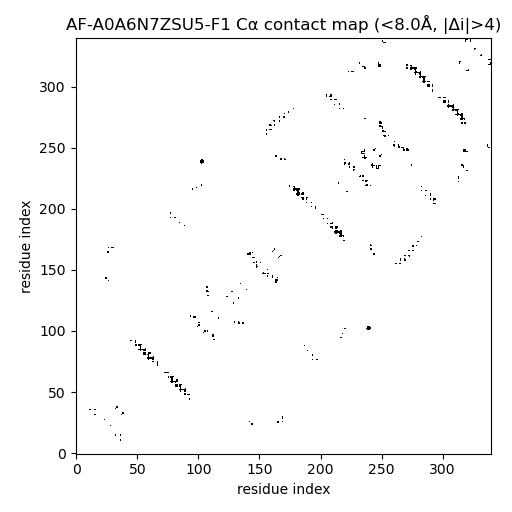14.724 1.00 42.81 135 MET A N 1
ATOM 961 C CA . MET A 1 135 ? -12.109 -0.756 -15.776 1.00 42.81 135 MET A CA 1
ATOM 962 C C . MET A 1 135 ? -11.513 0.267 -16.743 1.00 42.81 135 MET A C 1
ATOM 964 O O . MET A 1 135 ? -10.341 0.155 -17.026 1.00 42.81 135 MET A O 1
ATOM 968 N N . ASN A 1 136 ? -12.183 1.325 -17.211 1.00 40.88 136 ASN A N 1
ATOM 969 C CA . ASN A 1 136 ? -11.552 2.282 -18.148 1.00 40.88 136 ASN A CA 1
ATOM 970 C C . ASN A 1 136 ? -10.434 3.129 -17.521 1.00 40.88 136 ASN A C 1
ATOM 972 O O . ASN A 1 136 ? -9.584 3.647 -18.250 1.00 40.88 136 ASN A O 1
ATOM 976 N N . GLY A 1 137 ? -10.395 3.253 -16.193 1.00 43.53 137 GLY A N 1
ATOM 977 C CA . GLY A 1 137 ? -9.266 3.846 -15.476 1.00 43.53 137 GLY A CA 1
ATOM 978 C C . GLY A 1 137 ? -8.001 2.987 -15.472 1.00 43.53 137 GLY A C 1
ATOM 979 O O . GLY A 1 137 ? -6.891 3.513 -15.525 1.00 43.53 137 GLY A O 1
ATOM 980 N N . THR A 1 138 ? -8.173 1.665 -15.443 1.00 42.34 138 THR A N 1
ATOM 981 C CA . THR A 1 138 ? -7.102 0.664 -15.294 1.00 42.34 138 THR A CA 1
ATOM 982 C C . THR A 1 138 ? -6.788 -0.096 -16.595 1.00 42.34 138 THR A C 1
ATOM 984 O O . THR A 1 138 ? -5.639 -0.460 -16.832 1.00 42.34 138 THR A O 1
ATOM 987 N N . ASN A 1 139 ? -7.763 -0.237 -17.495 1.00 40.59 139 ASN A N 1
ATOM 988 C CA . ASN A 1 139 ? -7.720 -0.934 -18.787 1.00 40.59 139 ASN A CA 1
ATOM 989 C C . ASN A 1 139 ? -7.359 -0.051 -19.975 1.00 40.59 139 ASN A C 1
ATOM 991 O O . ASN A 1 139 ? -7.187 -0.584 -21.069 1.00 40.59 139 ASN A O 1
ATOM 995 N N . ARG A 1 140 ? -7.175 1.268 -19.821 1.00 43.56 140 ARG A N 1
ATOM 996 C CA . ARG A 1 140 ? -6.754 2.095 -20.969 1.00 43.56 140 ARG A CA 1
ATOM 997 C C . ARG A 1 140 ? -5.411 1.666 -21.581 1.00 43.56 140 ARG A C 1
ATOM 999 O O . ARG A 1 140 ? -5.114 2.105 -22.685 1.00 43.56 140 ARG A O 1
ATOM 1006 N N . ASN A 1 141 ? -4.635 0.799 -20.915 1.00 50.62 141 ASN A N 1
ATOM 1007 C CA . ASN A 1 141 ? -3.358 0.285 -21.423 1.00 50.62 141 ASN A CA 1
ATOM 1008 C C . ASN A 1 141 ? -3.173 -1.247 -21.334 1.00 50.62 141 ASN A C 1
ATOM 1010 O O . ASN A 1 141 ? -2.069 -1.713 -21.621 1.00 50.62 141 ASN A O 1
ATOM 1014 N N . VAL A 1 142 ? -4.190 -2.039 -20.958 1.00 52.12 142 VAL A N 1
ATOM 1015 C CA . VAL A 1 142 ? -4.073 -3.514 -20.971 1.00 52.12 142 VAL A CA 1
ATOM 1016 C C . VAL A 1 142 ? -4.199 -3.967 -22.426 1.00 52.12 142 VAL A C 1
ATOM 1018 O O . VAL A 1 142 ? -5.291 -4.218 -22.934 1.00 52.12 142 VAL A O 1
ATOM 1021 N N . LYS A 1 143 ? -3.069 -3.972 -23.140 1.00 59.38 143 LYS A N 1
ATOM 1022 C CA . LYS A 1 143 ? -2.994 -4.495 -24.506 1.00 59.38 143 LYS A CA 1
ATOM 1023 C C . LYS A 1 143 ? -3.329 -5.987 -24.487 1.00 59.38 143 LYS A C 1
ATOM 1025 O O . LYS A 1 143 ? -2.916 -6.713 -23.583 1.00 59.38 143 LYS A O 1
ATOM 1030 N N . ALA A 1 144 ? -4.032 -6.450 -25.522 1.00 65.38 144 ALA A N 1
ATOM 1031 C CA . ALA A 1 144 ? -4.147 -7.881 -25.778 1.00 65.38 144 ALA A CA 1
ATOM 1032 C C . ALA A 1 144 ? -2.728 -8.485 -25.797 1.00 65.38 144 ALA A C 1
ATOM 1034 O O . ALA A 1 144 ? -1.850 -7.897 -26.431 1.00 65.38 144 ALA A O 1
ATOM 1035 N N . PRO A 1 145 ? -2.468 -9.591 -25.080 1.00 66.56 145 PRO A N 1
ATOM 1036 C CA . PRO A 1 145 ? -1.137 -10.155 -25.029 1.00 66.56 145 PRO A CA 1
ATOM 1037 C C . PRO A 1 145 ? -0.745 -10.637 -26.411 1.00 66.56 145 PRO A C 1
ATOM 1039 O O . PRO A 1 145 ? -1.483 -11.382 -27.060 1.00 66.56 145 PRO A O 1
ATOM 1042 N N . GLU A 1 146 ? 0.431 -10.210 -26.837 1.00 72.25 146 GLU A N 1
ATOM 1043 C CA . GLU A 1 146 ? 1.003 -10.629 -28.105 1.00 72.25 146 GLU A CA 1
ATOM 1044 C C . GLU A 1 146 ? 1.656 -12.010 -27.943 1.00 72.25 146 GLU A C 1
ATOM 1046 O O . GLU A 1 146 ? 2.211 -12.336 -26.887 1.00 72.25 146 GLU A O 1
ATOM 1051 N N . ASN A 1 147 ? 1.567 -12.851 -28.979 1.00 76.38 147 ASN A N 1
ATOM 1052 C CA . ASN A 1 147 ? 2.218 -14.158 -28.982 1.00 76.38 147 ASN A CA 1
ATOM 1053 C C . ASN A 1 147 ? 3.733 -13.980 -29.151 1.00 76.38 147 ASN A C 1
ATOM 1055 O O . ASN A 1 147 ? 4.224 -13.767 -30.256 1.00 76.38 147 ASN A O 1
ATOM 1059 N N . CYS A 1 148 ? 4.480 -14.103 -28.054 1.00 83.50 148 CYS A N 1
ATOM 1060 C CA . CYS A 1 148 ? 5.927 -13.888 -28.059 1.00 83.50 148 CYS A CA 1
ATOM 1061 C C . CYS A 1 148 ? 6.743 -15.006 -28.718 1.00 83.50 148 CYS A C 1
ATOM 1063 O O . CYS A 1 148 ? 7.958 -14.858 -28.833 1.00 83.50 148 CYS A O 1
ATOM 1065 N N . LEU A 1 149 ? 6.118 -16.117 -29.130 1.00 77.19 149 LEU A N 1
ATOM 1066 C CA . LEU A 1 149 ? 6.824 -17.224 -29.786 1.00 77.19 149 LEU A CA 1
ATOM 1067 C C . LEU A 1 149 ? 7.330 -16.852 -31.186 1.00 77.19 149 LEU A C 1
ATOM 1069 O O . LEU A 1 149 ? 8.382 -17.339 -31.588 1.00 77.19 149 LEU A O 1
ATOM 1073 N N . ASP A 1 150 ? 6.621 -15.961 -31.881 1.00 83.56 150 ASP A N 1
ATOM 1074 C CA . ASP A 1 150 ? 6.944 -15.541 -33.251 1.00 83.56 150 ASP A CA 1
ATOM 1075 C C . ASP A 1 150 ? 7.632 -14.161 -33.302 1.00 83.56 150 ASP A C 1
ATOM 1077 O O . ASP A 1 150 ? 7.912 -13.630 -34.377 1.00 83.56 150 ASP A O 1
ATOM 1081 N N . ALA A 1 151 ? 7.900 -13.554 -32.140 1.00 83.88 151 ALA A N 1
ATOM 1082 C CA . ALA A 1 151 ? 8.493 -12.225 -32.046 1.00 83.88 151 ALA A CA 1
ATOM 1083 C C . ALA A 1 151 ? 10.006 -12.260 -32.328 1.00 83.88 151 ALA A C 1
ATOM 1085 O O . ALA A 1 151 ? 10.719 -13.152 -31.869 1.00 83.88 151 ALA A O 1
ATOM 1086 N N . SER A 1 152 ? 10.523 -11.234 -33.011 1.00 83.38 152 SER A N 1
ATOM 1087 C CA . SER A 1 152 ? 11.963 -11.074 -33.284 1.00 83.38 152 SER A CA 1
ATOM 1088 C C . SER A 1 152 ? 12.809 -10.927 -32.010 1.00 83.38 152 SER A C 1
ATOM 1090 O O . SER A 1 152 ? 13.983 -11.292 -32.005 1.00 83.38 152 SER A O 1
ATOM 1092 N N . ALA A 1 153 ? 12.204 -10.440 -30.922 1.00 83.12 153 ALA A N 1
ATOM 1093 C CA . ALA A 1 153 ? 12.800 -10.314 -29.595 1.00 83.12 153 ALA A CA 1
ATOM 1094 C C . ALA A 1 153 ? 11.873 -10.943 -28.529 1.00 83.12 153 ALA A C 1
ATOM 1096 O O . ALA A 1 153 ? 11.127 -10.232 -27.847 1.00 83.12 153 ALA A O 1
ATOM 1097 N N . PRO A 1 154 ? 11.899 -12.279 -28.351 1.00 79.38 154 PRO A N 1
ATOM 1098 C CA . PRO A 1 154 ? 10.939 -12.982 -27.497 1.00 79.38 154 PRO A CA 1
ATOM 1099 C C . PRO A 1 154 ? 11.032 -12.554 -26.025 1.00 79.38 154 PRO A C 1
ATOM 1101 O O . PRO A 1 154 ? 10.014 -12.446 -25.347 1.00 79.38 154 PRO A O 1
ATOM 1104 N N . MET A 1 155 ? 12.236 -12.244 -25.531 1.00 76.25 155 MET A N 1
ATOM 1105 C CA . MET A 1 155 ? 12.442 -11.777 -24.153 1.00 76.25 155 MET A CA 1
ATOM 1106 C C . MET A 1 155 ? 11.824 -10.398 -23.896 1.00 76.25 155 MET A C 1
ATOM 1108 O O . MET A 1 155 ? 11.196 -10.206 -22.856 1.00 76.25 155 MET A O 1
ATOM 1112 N N . THR A 1 156 ? 11.962 -9.459 -24.837 1.00 82.06 156 THR A N 1
ATOM 1113 C CA . THR A 1 156 ? 11.365 -8.120 -24.725 1.00 82.06 156 THR A CA 1
ATOM 1114 C C . THR A 1 156 ? 9.844 -8.212 -24.758 1.00 82.06 156 THR A C 1
ATOM 1116 O O . THR A 1 156 ? 9.194 -7.645 -23.888 1.00 82.06 156 THR A O 1
ATOM 1119 N N . CYS A 1 157 ? 9.283 -9.033 -25.653 1.00 80.81 157 CYS A N 1
ATOM 1120 C CA . CYS A 1 157 ? 7.840 -9.282 -25.712 1.00 80.81 157 CYS A CA 1
ATOM 1121 C C . CYS A 1 157 ? 7.289 -9.889 -24.407 1.00 80.81 157 CYS A C 1
ATOM 1123 O O . CYS A 1 157 ? 6.248 -9.465 -23.900 1.00 80.81 157 CYS A O 1
ATOM 1125 N N . VAL A 1 158 ? 7.983 -10.871 -23.812 1.00 79.62 158 VAL A N 1
ATOM 1126 C CA . VAL A 1 158 ? 7.554 -11.463 -22.531 1.00 79.62 158 VAL A CA 1
ATOM 1127 C C . VAL A 1 158 ? 7.617 -10.428 -21.406 1.00 79.62 158 VAL A C 1
ATOM 1129 O O . VAL A 1 158 ? 6.680 -10.337 -20.609 1.00 79.62 158 VAL A O 1
ATOM 1132 N N . ALA A 1 159 ? 8.690 -9.635 -21.348 1.00 81.06 159 ALA A N 1
ATOM 1133 C CA . ALA A 1 159 ? 8.838 -8.568 -20.363 1.00 81.06 159 ALA A CA 1
ATOM 1134 C C . ALA A 1 159 ? 7.760 -7.485 -20.525 1.00 81.06 159 ALA A C 1
ATOM 1136 O O . ALA A 1 159 ? 7.189 -7.048 -19.526 1.00 81.06 159 ALA A O 1
ATOM 1137 N N . GLU A 1 160 ? 7.425 -7.109 -21.760 1.00 83.56 160 GLU A N 1
ATOM 1138 C CA . GLU A 1 160 ? 6.355 -6.164 -22.079 1.00 83.56 160 GLU A CA 1
ATOM 1139 C C . GLU A 1 160 ? 4.995 -6.683 -21.603 1.00 83.56 160 GLU A C 1
ATOM 1141 O O . GLU A 1 160 ? 4.274 -5.977 -20.895 1.00 83.56 160 GLU A O 1
ATOM 1146 N N . ASN A 1 161 ? 4.659 -7.934 -21.928 1.00 77.94 161 ASN A N 1
ATOM 1147 C CA . ASN A 1 161 ? 3.410 -8.561 -21.502 1.00 77.94 161 ASN A CA 1
ATOM 1148 C C . ASN A 1 161 ? 3.307 -8.650 -19.972 1.00 77.94 161 ASN A C 1
ATOM 1150 O O . ASN A 1 161 ? 2.246 -8.380 -19.401 1.00 77.94 161 ASN A O 1
ATOM 1154 N N . LEU A 1 162 ? 4.404 -9.000 -19.296 1.00 79.75 162 LEU A N 1
ATOM 1155 C CA . LEU A 1 162 ? 4.464 -9.052 -17.836 1.00 79.75 162 LEU A CA 1
ATOM 1156 C C . LEU A 1 162 ? 4.283 -7.651 -17.232 1.00 79.75 162 LEU A C 1
ATOM 1158 O O . LEU A 1 162 ? 3.459 -7.469 -16.334 1.00 79.75 162 LEU A O 1
ATOM 1162 N N . ALA A 1 163 ? 5.010 -6.660 -17.748 1.00 79.56 163 ALA A N 1
ATOM 1163 C CA . ALA A 1 163 ? 4.972 -5.288 -17.263 1.00 79.56 163 ALA A CA 1
ATOM 1164 C C . ALA A 1 163 ? 3.608 -4.630 -17.502 1.00 79.56 163 ALA A C 1
ATOM 1166 O O . ALA A 1 163 ? 3.066 -4.028 -16.584 1.00 79.56 163 ALA A O 1
ATOM 1167 N N . LYS A 1 164 ? 3.012 -4.765 -18.690 1.00 77.44 164 LYS A N 1
ATOM 1168 C CA . LYS A 1 164 ? 1.755 -4.076 -19.026 1.00 77.44 164 LYS A CA 1
ATOM 1169 C C . LYS A 1 164 ? 0.521 -4.742 -18.422 1.00 77.44 164 LYS A C 1
ATOM 1171 O O . LYS A 1 164 ? -0.407 -4.034 -18.045 1.00 77.44 164 LYS A O 1
ATOM 1176 N N . ASN A 1 165 ? 0.515 -6.072 -18.292 1.00 73.75 165 ASN A N 1
ATOM 1177 C CA . ASN A 1 165 ? -0.692 -6.804 -17.895 1.00 73.75 165 ASN A CA 1
ATOM 1178 C C . ASN A 1 165 ? -0.627 -7.352 -16.464 1.00 73.75 165 ASN A C 1
ATOM 1180 O O . ASN A 1 165 ? -1.590 -7.233 -15.710 1.00 73.75 165 ASN A O 1
ATOM 1184 N N . ILE A 1 166 ? 0.495 -7.961 -16.071 1.00 78.69 166 ILE A N 1
ATOM 1185 C CA . ILE A 1 166 ? 0.581 -8.708 -14.806 1.00 78.69 166 ILE A CA 1
ATOM 1186 C C . ILE A 1 166 ? 0.976 -7.792 -13.649 1.00 78.69 166 ILE A C 1
ATOM 1188 O O . ILE A 1 166 ? 0.371 -7.858 -12.581 1.00 78.69 166 ILE A O 1
ATOM 1192 N N . VAL A 1 167 ? 1.970 -6.925 -13.849 1.00 82.12 167 VAL A N 1
ATOM 1193 C CA . VAL A 1 167 ? 2.516 -6.073 -12.782 1.00 82.12 167 VAL A CA 1
ATOM 1194 C C . VAL A 1 167 ? 1.464 -5.128 -12.173 1.00 82.12 167 VAL A C 1
ATOM 1196 O O . VAL A 1 167 ? 1.315 -5.164 -10.950 1.00 82.12 167 VAL A O 1
ATOM 1199 N N . PRO A 1 168 ? 0.692 -4.327 -12.940 1.00 76.62 168 PRO A N 1
ATOM 1200 C CA . PRO A 1 168 ? -0.295 -3.412 -12.369 1.00 76.62 168 PRO A CA 1
ATOM 1201 C C . PRO A 1 168 ? -1.341 -4.169 -11.557 1.00 76.62 168 PRO A C 1
ATOM 1203 O O . PRO A 1 168 ? -1.648 -3.797 -10.426 1.00 76.62 168 PRO A O 1
ATOM 1206 N N . MET A 1 169 ? -1.822 -5.286 -12.101 1.00 71.94 169 MET A N 1
ATOM 1207 C CA . MET A 1 169 ? -2.812 -6.127 -11.446 1.00 71.94 169 MET A CA 1
ATOM 1208 C C . MET A 1 169 ? -2.277 -6.761 -10.158 1.00 71.94 169 MET A C 1
ATOM 1210 O O . MET A 1 169 ? -2.955 -6.748 -9.131 1.00 71.94 169 MET A O 1
ATOM 1214 N N . ALA A 1 170 ? -1.035 -7.247 -10.166 1.00 77.38 170 ALA A N 1
ATOM 1215 C CA . ALA A 1 170 ? -0.385 -7.771 -8.970 1.00 77.38 170 ALA A CA 1
ATOM 1216 C C . ALA A 1 170 ? -0.231 -6.692 -7.885 1.00 77.38 170 ALA A C 1
ATOM 1218 O O . ALA A 1 170 ? -0.481 -6.976 -6.714 1.00 77.38 170 ALA A O 1
ATOM 1219 N N . VAL A 1 171 ? 0.114 -5.453 -8.259 1.00 82.19 171 VAL A N 1
ATOM 1220 C CA . VAL A 1 171 ? 0.186 -4.313 -7.329 1.00 82.19 171 VAL A CA 1
ATOM 1221 C C . VAL A 1 171 ? -1.194 -4.001 -6.729 1.00 82.19 171 VAL A C 1
ATOM 1223 O O . VAL A 1 171 ? -1.297 -3.807 -5.515 1.00 82.19 171 VAL A O 1
ATOM 1226 N N . TYR A 1 172 ? -2.265 -4.019 -7.529 1.00 76.38 172 TYR A N 1
ATOM 1227 C CA . TYR A 1 172 ? -3.633 -3.832 -7.024 1.00 76.38 172 TYR A CA 1
ATOM 1228 C C . TYR A 1 172 ? -4.047 -4.919 -6.036 1.00 76.38 172 TYR A C 1
ATOM 1230 O O . TYR A 1 172 ? -4.487 -4.608 -4.927 1.00 76.38 172 TYR A O 1
ATOM 1238 N N . VAL A 1 173 ? -3.871 -6.190 -6.408 1.00 77.12 173 VAL A N 1
ATOM 1239 C CA . VAL A 1 173 ? -4.191 -7.333 -5.539 1.00 77.12 173 VAL A CA 1
ATOM 1240 C C . VAL A 1 173 ? -3.393 -7.248 -4.240 1.00 77.12 173 VAL A C 1
ATOM 1242 O O . VAL A 1 173 ? -3.940 -7.438 -3.154 1.00 77.12 173 VAL A O 1
ATOM 1245 N N . LEU A 1 174 ? -2.112 -6.899 -4.329 1.00 85.19 174 LEU A N 1
ATOM 1246 C CA . LEU A 1 174 ? -1.240 -6.731 -3.178 1.00 85.19 174 LEU A CA 1
ATOM 1247 C C . LEU A 1 174 ? -1.760 -5.655 -2.207 1.00 85.19 174 LEU A C 1
ATOM 1249 O O . LEU A 1 174 ? -1.836 -5.901 -0.998 1.00 85.19 174 LEU A O 1
ATOM 1253 N N . PHE A 1 175 ? -2.157 -4.483 -2.704 1.00 83.00 175 PHE A N 1
ATOM 1254 C CA . PHE A 1 175 ? -2.717 -3.436 -1.849 1.00 83.00 175 PHE A CA 1
ATOM 1255 C C . PHE A 1 175 ? -4.106 -3.780 -1.313 1.00 83.00 175 PHE A C 1
ATOM 1257 O O . PHE A 1 175 ? -4.375 -3.495 -0.147 1.00 83.00 175 PHE A O 1
ATOM 1264 N N . ALA A 1 176 ? -4.949 -4.461 -2.089 1.00 77.31 176 ALA A N 1
ATOM 1265 C CA . ALA A 1 176 ? -6.243 -4.952 -1.618 1.00 77.31 176 ALA A CA 1
ATOM 1266 C C . ALA A 1 176 ? -6.084 -5.957 -0.461 1.00 77.31 176 ALA A C 1
ATOM 1268 O O . ALA A 1 176 ? -6.742 -5.838 0.576 1.00 77.31 176 ALA A O 1
ATOM 1269 N N . LEU A 1 177 ? -5.150 -6.906 -0.583 1.00 81.75 177 LEU A N 1
ATOM 1270 C CA . LEU A 1 177 ? -4.822 -7.851 0.488 1.00 81.75 177 LEU A CA 1
ATOM 1271 C C . LEU A 1 177 ? -4.231 -7.143 1.712 1.00 81.75 177 LEU A C 1
ATOM 1273 O O . LEU A 1 177 ? -4.553 -7.489 2.850 1.00 81.75 177 LEU A O 1
ATOM 1277 N N . THR A 1 178 ? -3.394 -6.130 1.501 1.00 87.06 178 THR A N 1
ATOM 1278 C CA . THR A 1 178 ? -2.818 -5.337 2.596 1.00 87.06 178 THR A CA 1
ATOM 1279 C C . THR A 1 178 ? -3.894 -4.561 3.343 1.00 87.06 178 THR A C 1
ATOM 1281 O O . THR A 1 178 ? -3.922 -4.576 4.577 1.00 87.06 178 THR A O 1
ATOM 1284 N N . PHE A 1 179 ? -4.820 -3.951 2.604 1.00 84.00 179 PHE A N 1
ATOM 1285 C CA . PHE A 1 179 ? -5.979 -3.269 3.156 1.00 84.00 179 PHE A CA 1
ATOM 1286 C C . PHE A 1 179 ? -6.808 -4.214 4.032 1.00 84.00 179 PHE A C 1
ATOM 1288 O O . PHE A 1 179 ? -7.101 -3.895 5.182 1.00 84.00 179 PHE A O 1
ATOM 1295 N N . LEU A 1 180 ? -7.112 -5.410 3.525 1.00 81.81 180 LEU A N 1
ATOM 1296 C CA . LEU A 1 180 ? -7.848 -6.458 4.234 1.00 81.81 180 LEU A CA 1
ATOM 1297 C C . LEU A 1 180 ? -7.142 -6.858 5.539 1.00 81.81 180 LEU A C 1
ATOM 1299 O O . LEU A 1 180 ? -7.768 -6.908 6.601 1.00 81.81 180 LEU A O 1
ATOM 1303 N N . VAL A 1 181 ? -5.831 -7.106 5.489 1.00 87.25 181 VAL A N 1
ATOM 1304 C CA . VAL A 1 181 ? -5.030 -7.438 6.678 1.00 87.25 181 VAL A CA 1
ATOM 1305 C C . VAL A 1 181 ? -5.048 -6.290 7.692 1.00 87.25 181 VAL A C 1
ATOM 1307 O O . VAL A 1 181 ? -5.201 -6.538 8.894 1.00 87.25 181 VAL A O 1
ATOM 1310 N N . GLY A 1 182 ? -4.931 -5.045 7.223 1.00 87.62 182 GLY A N 1
ATOM 1311 C CA . GLY A 1 182 ? -5.064 -3.842 8.043 1.00 87.62 182 GLY A CA 1
ATOM 1312 C C . GLY A 1 182 ? -6.438 -3.756 8.705 1.00 87.62 182 GLY A C 1
ATOM 1313 O O . GLY A 1 182 ? -6.520 -3.600 9.922 1.00 87.62 182 GLY A O 1
ATOM 1314 N N . PHE A 1 183 ? -7.508 -3.969 7.941 1.00 84.12 183 PHE A N 1
ATOM 1315 C CA . PHE A 1 183 ? -8.886 -3.937 8.420 1.00 84.12 183 PHE A CA 1
ATOM 1316 C C . PHE A 1 183 ? -9.165 -5.001 9.487 1.00 84.12 183 PHE A C 1
ATOM 1318 O O . PHE A 1 183 ? -9.646 -4.681 10.578 1.00 84.12 183 PHE A O 1
ATOM 1325 N N . LEU A 1 184 ? -8.811 -6.262 9.223 1.00 86.31 184 LEU A N 1
ATOM 1326 C CA . LEU A 1 184 ? -8.973 -7.342 10.201 1.00 86.31 184 LEU A CA 1
ATOM 1327 C C . LEU A 1 184 ? -8.154 -7.076 11.470 1.00 86.31 184 LEU A C 1
ATOM 1329 O O . LEU A 1 184 ? -8.627 -7.322 12.582 1.00 86.31 184 LEU A O 1
ATOM 1333 N N . GLY A 1 185 ? -6.936 -6.547 11.318 1.00 88.75 185 GLY A N 1
ATOM 1334 C CA . GLY A 1 185 ? -6.093 -6.132 12.438 1.00 88.75 185 GLY A CA 1
ATOM 1335 C C . GLY A 1 185 ? -6.717 -5.000 13.258 1.00 88.75 185 GLY A C 1
ATOM 1336 O O . GLY A 1 185 ? -6.691 -5.049 14.492 1.00 88.75 185 GLY A O 1
ATOM 1337 N N . PHE A 1 186 ? -7.321 -4.019 12.588 1.00 87.69 186 PHE A N 1
ATOM 1338 C CA . PHE A 1 186 ? -8.000 -2.886 13.206 1.00 87.69 186 PHE A CA 1
ATOM 1339 C C . PHE A 1 186 ? -9.208 -3.353 14.024 1.00 87.69 186 PHE A C 1
ATOM 1341 O O . PHE A 1 186 ? -9.268 -3.107 15.232 1.00 87.69 186 PHE A O 1
ATOM 1348 N N . ALA A 1 187 ? -10.104 -4.131 13.409 1.00 84.75 187 ALA A N 1
ATOM 1349 C CA . ALA A 1 187 ? -11.276 -4.697 14.074 1.00 84.75 187 ALA A CA 1
ATOM 1350 C C . ALA A 1 187 ? -10.878 -5.572 15.276 1.00 84.75 187 ALA A C 1
ATOM 1352 O O . ALA A 1 187 ? -11.393 -5.394 16.383 1.00 84.75 187 ALA A O 1
ATOM 1353 N N . ALA A 1 188 ? -9.895 -6.465 15.107 1.00 88.25 188 ALA A N 1
ATOM 1354 C CA . ALA A 1 188 ? -9.392 -7.302 16.196 1.00 88.25 188 ALA A CA 1
ATOM 1355 C C . ALA A 1 188 ? -8.793 -6.477 17.349 1.00 88.25 188 ALA A C 1
ATOM 1357 O O . ALA A 1 188 ? -8.902 -6.870 18.513 1.00 88.25 188 ALA A O 1
ATOM 1358 N N . THR A 1 189 ? -8.164 -5.339 17.048 1.00 89.19 189 THR A N 1
ATOM 1359 C CA . THR A 1 189 ? -7.607 -4.442 18.069 1.00 89.19 189 THR A CA 1
ATOM 1360 C C . THR A 1 189 ? -8.710 -3.725 18.841 1.00 89.19 189 THR A C 1
ATOM 1362 O O . THR A 1 189 ? -8.627 -3.670 20.068 1.00 89.19 189 THR A O 1
ATOM 1365 N N . ILE A 1 190 ? -9.773 -3.271 18.170 1.00 86.94 190 ILE A N 1
ATOM 1366 C CA . ILE A 1 190 ? -10.958 -2.697 18.827 1.00 86.94 190 ILE A CA 1
ATOM 1367 C C . ILE A 1 190 ? -11.586 -3.702 19.799 1.00 86.94 190 ILE A C 1
ATOM 1369 O O . ILE A 1 190 ? -11.810 -3.369 20.964 1.00 86.94 190 ILE A O 1
ATOM 1373 N N . PHE A 1 191 ? -11.799 -4.952 19.373 1.00 85.25 191 PHE A N 1
ATOM 1374 C CA . PHE A 1 191 ? -12.341 -5.989 20.259 1.00 85.25 191 PHE A CA 1
ATOM 1375 C C . PHE A 1 191 ? -11.465 -6.222 21.494 1.00 85.25 191 PHE A C 1
ATOM 1377 O O . PHE A 1 191 ? -11.987 -6.378 22.600 1.00 85.25 191 PHE A O 1
ATOM 1384 N N . LYS A 1 192 ? -10.136 -6.199 21.330 1.00 86.75 192 LYS A N 1
ATOM 1385 C CA . LYS A 1 192 ? -9.201 -6.317 22.457 1.00 86.75 192 LYS A CA 1
ATOM 1386 C C . LYS A 1 192 ? -9.300 -5.135 23.422 1.00 86.75 192 LYS A C 1
ATOM 1388 O O . LYS A 1 192 ? -9.279 -5.377 24.620 1.00 86.75 192 LYS A O 1
ATOM 1393 N N . ILE A 1 193 ? -9.442 -3.902 22.926 1.00 85.38 193 ILE A N 1
ATOM 1394 C CA . ILE A 1 193 ? -9.608 -2.700 23.768 1.00 85.38 193 ILE A CA 1
ATOM 1395 C C . ILE A 1 193 ? -10.892 -2.798 24.597 1.00 85.38 193 ILE A C 1
ATOM 1397 O O . ILE A 1 193 ? -10.901 -2.526 25.798 1.00 85.38 193 ILE A O 1
ATOM 1401 N N . VAL A 1 194 ? -11.983 -3.236 23.965 1.00 83.06 194 VAL A N 1
ATOM 1402 C CA . VAL A 1 194 ? -13.260 -3.442 24.657 1.00 83.06 194 VAL A CA 1
ATOM 1403 C C . VAL A 1 194 ? -13.122 -4.504 25.752 1.00 83.06 194 VAL A C 1
ATOM 1405 O O . VAL A 1 194 ? -13.673 -4.334 26.836 1.00 83.06 194 VAL A O 1
ATOM 1408 N N . GLN A 1 195 ? -12.372 -5.581 25.499 1.00 84.69 195 GLN A N 1
ATOM 1409 C CA . GLN A 1 195 ? -12.148 -6.647 26.478 1.00 84.69 195 GLN A CA 1
ATOM 1410 C C . GLN A 1 195 ? -11.191 -6.235 27.611 1.00 84.69 195 GLN A C 1
ATOM 1412 O O . GLN A 1 195 ? -11.399 -6.644 28.753 1.00 84.69 195 GLN A O 1
ATOM 1417 N N . SER A 1 196 ? -10.158 -5.435 27.329 1.00 83.62 196 SER A N 1
ATOM 1418 C CA . SER A 1 196 ? -9.190 -4.984 28.339 1.00 83.62 196 SER A CA 1
ATOM 1419 C C . SER A 1 196 ? -9.799 -3.987 29.323 1.00 83.62 196 SER A C 1
ATOM 1421 O O . SER A 1 196 ? -9.447 -4.008 30.502 1.00 83.62 196 SER A O 1
ATOM 1423 N N . ASN A 1 197 ? -10.757 -3.167 28.873 1.00 78.69 197 ASN A N 1
ATOM 1424 C CA . ASN A 1 197 ? -11.505 -2.261 29.752 1.00 78.69 197 ASN A CA 1
ATOM 1425 C C . ASN A 1 197 ? -12.254 -3.005 30.868 1.00 78.69 197 ASN A C 1
ATOM 1427 O O . ASN A 1 197 ? -12.391 -2.466 31.962 1.00 78.69 197 ASN A O 1
ATOM 1431 N N . ASP A 1 198 ? -12.669 -4.251 30.628 1.00 78.56 198 ASP A N 1
ATOM 1432 C CA . ASP A 1 198 ? -13.343 -5.072 31.641 1.00 78.56 198 ASP A CA 1
ATOM 1433 C C . ASP A 1 198 ? -12.364 -5.671 32.665 1.00 78.56 198 ASP A C 1
ATOM 1435 O O . ASP A 1 198 ? -12.776 -6.087 33.744 1.00 78.56 198 ASP A O 1
ATOM 1439 N N . ARG A 1 199 ? -11.058 -5.706 32.358 1.00 78.50 199 ARG A N 1
ATOM 1440 C CA . ARG A 1 199 ? -10.031 -6.357 33.191 1.00 78.50 199 ARG A CA 1
ATOM 1441 C C . ARG A 1 199 ? -9.088 -5.398 33.920 1.00 78.50 199 ARG A C 1
ATOM 1443 O O . ARG A 1 199 ? -8.246 -5.870 34.675 1.00 78.50 199 ARG A O 1
ATOM 1450 N N . ARG A 1 200 ? -9.209 -4.076 33.721 1.00 72.38 200 ARG A N 1
ATOM 1451 C CA . ARG A 1 200 ? -8.262 -3.056 34.241 1.00 72.38 200 ARG A CA 1
ATOM 1452 C C . ARG A 1 200 ? -6.782 -3.382 33.944 1.00 72.38 200 ARG A C 1
ATOM 1454 O O . ARG A 1 200 ? -5.893 -2.946 34.669 1.00 72.38 200 ARG A O 1
ATOM 1461 N N . GLU A 1 201 ? -6.503 -4.134 32.880 1.00 76.81 201 GLU A N 1
ATOM 1462 C CA . GLU A 1 201 ? -5.130 -4.400 32.440 1.00 76.81 201 GLU A CA 1
ATOM 1463 C C . GLU A 1 201 ? -4.562 -3.167 31.723 1.00 76.81 201 GLU A C 1
ATOM 1465 O O . GLU A 1 201 ? -5.275 -2.439 31.027 1.00 76.81 201 GLU A O 1
ATOM 1470 N N . THR A 1 202 ? -3.269 -2.909 31.916 1.00 64.25 202 THR A N 1
ATOM 1471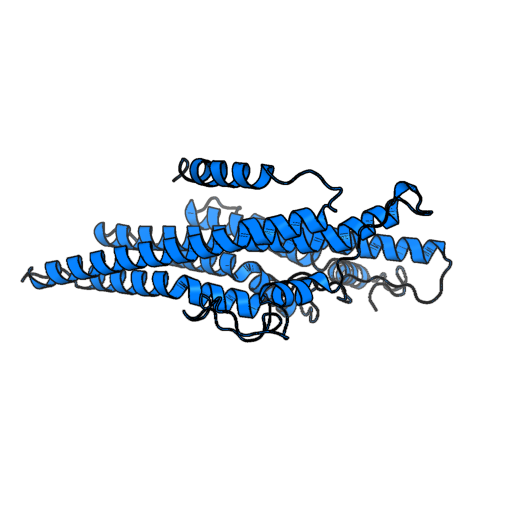 C CA . THR A 1 202 ? -2.586 -1.727 31.388 1.00 64.25 202 THR A CA 1
ATOM 1472 C C . THR A 1 202 ? -2.580 -1.715 29.855 1.00 64.25 202 THR A C 1
ATOM 1474 O O . THR A 1 202 ? -2.131 -2.638 29.183 1.00 64.25 202 THR A O 1
ATOM 1477 N N . THR A 1 203 ? -3.070 -0.614 29.291 1.00 64.31 203 THR A N 1
ATOM 1478 C CA . THR A 1 203 ? -3.412 -0.400 27.872 1.00 64.31 203 THR A CA 1
ATOM 1479 C C . THR A 1 203 ? -2.226 -0.065 26.955 1.00 64.31 203 THR A C 1
ATOM 1481 O O . THR A 1 203 ? -2.413 0.423 25.833 1.00 64.31 203 THR A O 1
ATOM 1484 N N . GLY A 1 204 ? -0.993 -0.316 27.399 1.00 67.75 204 GLY A N 1
ATOM 1485 C CA . GLY A 1 204 ? 0.226 0.093 26.702 1.00 67.75 204 GLY A CA 1
ATOM 1486 C C . GLY A 1 204 ? 0.387 -0.600 25.346 1.00 67.75 204 GLY A C 1
ATOM 1487 O O . GLY A 1 204 ? 0.837 -1.737 25.274 1.00 67.75 204 GLY A O 1
ATOM 1488 N N . GLY A 1 205 ? 0.021 0.082 24.258 1.00 82.19 205 GLY A N 1
ATOM 1489 C CA . GLY A 1 205 ? 0.289 -0.359 22.881 1.00 82.19 205 GLY A CA 1
ATOM 1490 C C . GLY A 1 205 ? -0.935 -0.534 21.980 1.00 82.19 205 GLY A C 1
ATOM 1491 O O . GLY A 1 205 ? -0.770 -0.722 20.775 1.00 82.19 205 GLY A O 1
ATOM 1492 N N . HIS A 1 206 ? -2.164 -0.425 22.493 1.00 87.12 206 HIS A N 1
ATOM 1493 C CA . HIS A 1 206 ? -3.361 -0.528 21.642 1.00 87.12 206 HIS A CA 1
ATOM 1494 C C . HIS A 1 206 ? -3.455 0.595 20.606 1.00 87.12 206 HIS A C 1
ATOM 1496 O O . HIS A 1 206 ? -3.820 0.340 19.461 1.00 87.12 206 HIS A O 1
ATOM 1502 N N . PHE A 1 207 ? -3.068 1.815 20.985 1.00 86.06 207 PHE A N 1
ATOM 1503 C CA . PHE A 1 207 ? -3.081 2.961 20.079 1.00 86.06 207 PHE A CA 1
ATOM 1504 C C . PHE A 1 207 ? -2.094 2.790 18.919 1.00 86.06 207 PHE A C 1
ATOM 1506 O O . PHE A 1 207 ? -2.464 2.975 17.766 1.00 86.06 207 PHE A O 1
ATOM 1513 N N . VAL A 1 208 ? -0.866 2.339 19.204 1.00 87.44 208 VAL A N 1
ATOM 1514 C CA . VAL A 1 208 ? 0.150 2.060 18.173 1.00 87.44 208 VAL A CA 1
ATOM 1515 C C . VAL A 1 208 ? -0.331 0.970 17.213 1.00 87.44 208 VAL A C 1
ATOM 1517 O O . VAL A 1 208 ? -0.144 1.086 16.005 1.00 87.44 208 VAL A O 1
ATOM 1520 N N . ARG A 1 209 ? -1.013 -0.063 17.724 1.00 88.62 209 ARG A N 1
ATOM 1521 C CA . ARG A 1 209 ? -1.604 -1.119 16.888 1.00 88.62 209 ARG A CA 1
ATOM 1522 C C . ARG A 1 209 ? -2.719 -0.589 15.991 1.00 88.62 209 ARG A C 1
ATOM 1524 O O . ARG A 1 209 ? -2.741 -0.938 14.814 1.00 88.62 209 ARG A O 1
ATOM 1531 N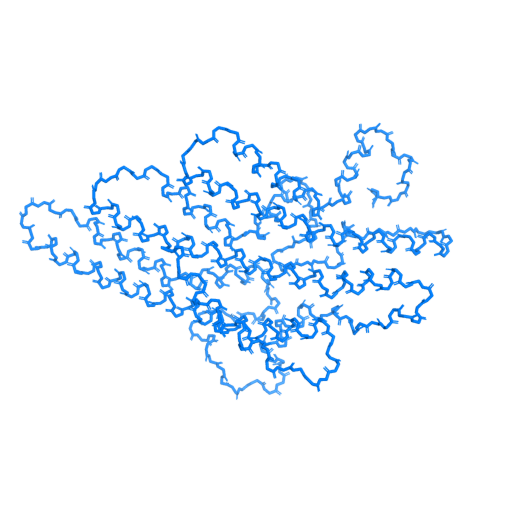 N . LEU A 1 210 ? -3.613 0.253 16.518 1.00 89.31 210 LEU A N 1
ATOM 1532 C CA . LEU A 1 210 ? -4.654 0.902 15.713 1.00 89.31 210 LEU A CA 1
ATOM 1533 C C . LEU A 1 210 ? -4.039 1.791 14.632 1.00 89.31 210 LEU A C 1
ATOM 1535 O O . LEU A 1 210 ? -4.439 1.680 13.477 1.00 89.31 210 LEU A O 1
ATOM 1539 N N . ALA A 1 211 ? -3.035 2.597 14.985 1.00 87.94 211 ALA A N 1
ATOM 1540 C CA . ALA A 1 211 ? -2.319 3.444 14.040 1.00 87.94 211 ALA A CA 1
ATOM 1541 C C . ALA A 1 211 ? -1.665 2.608 12.930 1.00 87.94 211 ALA A C 1
ATOM 1543 O O . ALA A 1 211 ? -1.905 2.870 11.759 1.00 87.94 211 ALA A O 1
ATOM 1544 N N . LEU A 1 212 ? -0.930 1.542 13.265 1.00 89.19 212 LEU A N 1
ATOM 1545 C CA . LEU A 1 212 ? -0.311 0.657 12.268 1.00 89.19 212 LEU A CA 1
ATOM 1546 C C . LEU A 1 212 ? -1.339 -0.046 11.372 1.00 89.19 212 LEU A C 1
ATOM 1548 O O . LEU A 1 212 ? -1.097 -0.204 10.179 1.00 89.19 212 LEU A O 1
ATOM 1552 N N . CYS A 1 213 ? -2.491 -0.447 11.912 1.00 90.81 213 CYS A N 1
ATOM 1553 C CA . CYS A 1 213 ? -3.563 -1.026 11.101 1.00 90.81 213 CYS A CA 1
ATOM 1554 C C . CYS A 1 213 ? -4.193 0.017 10.165 1.00 90.81 213 CYS A C 1
ATOM 1556 O O . CYS A 1 213 ? -4.434 -0.290 9.001 1.00 90.81 213 CYS A O 1
ATOM 1558 N N . ALA A 1 214 ? -4.385 1.254 10.632 1.00 85.94 214 ALA A N 1
ATOM 1559 C CA . ALA A 1 214 ? -4.849 2.360 9.798 1.00 85.94 214 ALA A CA 1
ATOM 1560 C C . ALA A 1 214 ? -3.827 2.723 8.705 1.00 85.94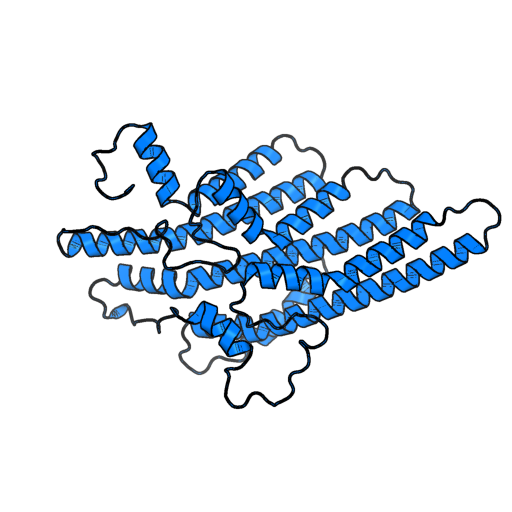 214 ALA A C 1
ATOM 1562 O O . ALA A 1 214 ? -4.218 2.986 7.569 1.00 85.94 214 ALA A O 1
ATOM 1563 N N . LEU A 1 215 ? -2.525 2.669 9.009 1.00 86.75 215 LEU A N 1
ATOM 1564 C CA . LEU A 1 215 ? -1.459 2.849 8.019 1.00 86.75 215 LEU A CA 1
ATOM 1565 C C . LEU A 1 215 ? -1.440 1.717 6.984 1.00 86.75 215 LEU A C 1
ATOM 1567 O O . LEU A 1 215 ? -1.263 1.997 5.806 1.00 86.75 215 LEU A O 1
ATOM 1571 N N . LEU A 1 216 ? -1.671 0.461 7.387 1.00 89.75 216 LEU A N 1
ATOM 1572 C CA . LEU A 1 216 ? -1.808 -0.667 6.453 1.00 89.75 216 LEU A CA 1
ATOM 1573 C C . LEU A 1 216 ? -3.023 -0.510 5.532 1.00 89.75 216 LEU A C 1
ATOM 1575 O O . LEU A 1 216 ? -2.921 -0.771 4.339 1.00 89.75 216 LEU A O 1
ATOM 1579 N N . MET A 1 217 ? -4.153 -0.035 6.063 1.00 86.00 217 MET A N 1
ATOM 1580 C CA . MET A 1 217 ? -5.334 0.286 5.253 1.00 86.00 217 MET A CA 1
ATOM 1581 C C . MET A 1 217 ? -5.076 1.429 4.258 1.00 86.00 217 MET A C 1
ATOM 1583 O O . MET A 1 217 ? -5.748 1.516 3.240 1.00 86.00 217 MET A O 1
ATOM 1587 N N . ASN A 1 218 ? -4.089 2.286 4.521 1.00 84.38 218 ASN A N 1
ATOM 1588 C CA . ASN A 1 218 ? -3.730 3.419 3.668 1.00 84.38 218 ASN A CA 1
ATOM 1589 C C . ASN A 1 218 ? -2.300 3.288 3.118 1.00 84.38 218 ASN A C 1
ATOM 1591 O O . ASN A 1 218 ? -1.622 4.291 2.885 1.00 84.38 218 ASN A O 1
ATOM 1595 N N . SER A 1 219 ? -1.812 2.060 2.907 1.00 87.88 219 SER A N 1
ATOM 1596 C CA . SER A 1 219 ? -0.415 1.832 2.526 1.00 87.88 219 SER A CA 1
ATOM 1597 C C . SER A 1 219 ? 0.008 2.502 1.206 1.00 87.88 219 SER A C 1
ATOM 1599 O O . SER A 1 219 ? 1.133 3.001 1.168 1.00 87.88 219 SER A O 1
ATOM 1601 N N . PRO A 1 220 ? -0.829 2.601 0.147 1.00 83.06 220 PRO A N 1
ATOM 1602 C CA . PRO A 1 220 ? -0.428 3.307 -1.076 1.00 83.06 220 PRO A CA 1
ATOM 1603 C C . PRO A 1 220 ? -0.264 4.817 -0.851 1.00 83.06 220 PRO A C 1
ATOM 1605 O O . PRO A 1 220 ? 0.640 5.443 -1.407 1.00 83.06 220 PRO A O 1
ATOM 1608 N N . PHE A 1 221 ? -1.099 5.401 0.016 1.00 80.88 221 PHE A N 1
ATOM 1609 C CA . PHE A 1 221 ? -0.968 6.799 0.421 1.00 80.88 221 PHE A CA 1
ATOM 1610 C C . PHE A 1 221 ? 0.317 7.015 1.217 1.00 80.88 221 PHE A C 1
ATOM 1612 O O . PHE A 1 221 ? 1.040 7.967 0.947 1.00 80.88 221 PHE A O 1
ATOM 1619 N N . LEU A 1 222 ? 0.651 6.109 2.144 1.00 86.12 222 LEU A N 1
ATOM 1620 C CA . LEU A 1 222 ? 1.907 6.192 2.891 1.00 86.12 222 LEU A CA 1
ATOM 1621 C C . LEU A 1 222 ? 3.125 6.104 1.962 1.00 86.12 222 LEU A C 1
ATOM 1623 O O . LEU A 1 222 ? 4.075 6.856 2.146 1.00 86.12 222 LEU A O 1
ATOM 1627 N N . LEU A 1 223 ? 3.084 5.236 0.947 1.00 86.69 223 LEU A N 1
ATOM 1628 C CA . LEU A 1 223 ? 4.142 5.142 -0.060 1.00 86.69 223 LEU A CA 1
ATOM 1629 C C . LEU A 1 223 ? 4.285 6.454 -0.848 1.00 86.69 223 LEU A C 1
ATOM 1631 O O . LEU A 1 223 ? 5.392 6.964 -0.995 1.00 86.69 223 LEU A O 1
ATOM 1635 N N . THR A 1 224 ? 3.163 7.031 -1.285 1.00 82.69 224 THR A N 1
ATOM 1636 C CA . THR A 1 224 ? 3.135 8.320 -1.996 1.00 82.69 224 THR A CA 1
ATOM 1637 C C . THR A 1 224 ? 3.667 9.448 -1.112 1.00 82.69 224 THR A C 1
ATOM 1639 O O . THR A 1 224 ? 4.499 10.238 -1.549 1.00 82.69 224 THR A O 1
ATOM 1642 N N . LEU A 1 225 ? 3.246 9.493 0.153 1.00 82.75 225 LEU A N 1
ATOM 1643 C CA . LEU A 1 225 ? 3.704 10.480 1.124 1.00 82.75 225 LEU A CA 1
ATOM 1644 C C . LEU A 1 225 ? 5.213 10.358 1.338 1.00 82.75 225 LEU A C 1
ATOM 1646 O O . LEU A 1 225 ? 5.911 11.363 1.244 1.00 82.75 225 LEU A O 1
ATOM 1650 N N . ILE A 1 226 ? 5.738 9.144 1.531 1.00 87.88 226 ILE A N 1
ATOM 1651 C CA . ILE A 1 226 ? 7.185 8.938 1.659 1.00 87.88 226 ILE A CA 1
ATOM 1652 C C . ILE A 1 226 ? 7.909 9.423 0.399 1.00 87.88 226 ILE A C 1
ATOM 1654 O O . ILE A 1 226 ? 8.875 10.172 0.526 1.00 87.88 226 ILE A O 1
ATOM 1658 N N . ASN A 1 227 ? 7.416 9.085 -0.795 1.00 86.44 227 ASN A N 1
ATOM 1659 C CA . ASN A 1 227 ? 7.997 9.549 -2.057 1.00 86.44 227 ASN A CA 1
ATOM 1660 C C . ASN A 1 227 ? 8.041 11.083 -2.131 1.00 86.44 227 ASN A C 1
ATOM 1662 O O . ASN A 1 227 ? 9.098 11.655 -2.396 1.00 86.44 227 ASN A O 1
ATOM 1666 N N . THR A 1 228 ? 6.951 11.762 -1.768 1.00 83.88 228 THR A N 1
ATOM 1667 C CA . THR A 1 228 ? 6.938 13.233 -1.737 1.00 83.88 228 THR A CA 1
ATOM 1668 C C . THR A 1 228 ? 7.914 13.810 -0.708 1.00 83.88 228 THR A C 1
ATOM 1670 O O . THR A 1 228 ? 8.561 14.819 -0.979 1.00 83.88 228 THR A O 1
ATOM 1673 N N . THR A 1 229 ? 8.100 13.151 0.445 1.00 84.81 229 THR A N 1
ATOM 1674 C CA . THR A 1 229 ? 9.050 13.615 1.471 1.00 84.81 229 THR A CA 1
ATOM 1675 C C . THR A 1 229 ? 10.511 13.477 1.054 1.00 84.81 229 THR A C 1
ATOM 1677 O O . THR A 1 229 ? 11.337 14.263 1.510 1.00 84.81 229 THR A O 1
ATOM 1680 N N . ILE A 1 230 ? 10.837 12.529 0.170 1.00 85.50 230 ILE A N 1
ATOM 1681 C CA . ILE A 1 230 ? 12.189 12.375 -0.392 1.00 85.50 230 ILE A CA 1
ATOM 1682 C C . ILE A 1 230 ? 12.405 13.210 -1.666 1.00 85.50 230 ILE A C 1
ATOM 1684 O O . ILE A 1 230 ? 13.435 13.071 -2.318 1.00 85.50 230 ILE A O 1
ATOM 1688 N N . GLY A 1 231 ? 11.460 14.095 -2.008 1.00 83.06 231 GLY A N 1
ATOM 1689 C CA . GLY A 1 231 ? 11.561 15.000 -3.155 1.00 83.06 231 GLY A CA 1
ATOM 1690 C C . GLY A 1 231 ? 11.144 14.381 -4.490 1.00 83.06 231 GLY A C 1
ATOM 1691 O O . GLY A 1 231 ? 11.385 14.981 -5.534 1.00 83.06 231 GLY A O 1
ATOM 1692 N N . ILE A 1 232 ? 10.511 13.204 -4.478 1.00 83.12 232 ILE A N 1
ATOM 1693 C CA . ILE A 1 232 ? 9.977 12.573 -5.685 1.00 83.12 232 ILE A CA 1
ATOM 1694 C C . ILE A 1 232 ? 8.568 13.112 -5.942 1.00 83.12 232 ILE A C 1
ATOM 1696 O O . ILE A 1 232 ? 7.634 12.820 -5.193 1.00 83.12 232 ILE A O 1
ATOM 1700 N N . THR A 1 233 ? 8.414 13.895 -7.009 1.00 77.69 233 THR A N 1
ATOM 1701 C CA . THR A 1 233 ? 7.130 14.500 -7.396 1.00 77.69 233 THR A CA 1
ATOM 1702 C C . THR A 1 233 ? 6.227 13.539 -8.172 1.00 77.69 233 THR A C 1
ATOM 1704 O O . THR A 1 233 ? 5.017 13.573 -7.976 1.00 77.69 233 THR A O 1
ATOM 1707 N N . ASP A 1 234 ? 6.804 12.636 -8.975 1.00 79.38 234 ASP A N 1
ATOM 1708 C CA . ASP A 1 234 ? 6.072 11.699 -9.843 1.00 79.38 234 ASP A CA 1
ATOM 1709 C C . ASP A 1 234 ? 6.225 10.242 -9.391 1.00 79.38 234 ASP A C 1
ATOM 1711 O O . ASP A 1 234 ? 6.930 9.447 -10.008 1.00 79.38 234 ASP A O 1
ATOM 1715 N N . SER A 1 235 ? 5.548 9.857 -8.308 1.00 78.12 235 SER A N 1
ATOM 1716 C CA . SER A 1 235 ? 5.581 8.469 -7.829 1.00 78.12 235 SER A CA 1
ATOM 1717 C C . SER A 1 235 ? 4.985 7.493 -8.862 1.00 78.12 235 SER A C 1
ATOM 1719 O O . SER A 1 235 ? 3.851 7.697 -9.302 1.00 78.12 235 SER A O 1
ATOM 1721 N N . PRO A 1 236 ? 5.670 6.386 -9.209 1.00 79.38 236 PRO A N 1
ATOM 1722 C CA . PRO A 1 236 ? 5.160 5.413 -10.171 1.00 79.38 236 PRO A CA 1
ATOM 1723 C C . PRO A 1 236 ? 4.007 4.593 -9.601 1.00 79.38 236 PRO A C 1
ATOM 1725 O O . PRO A 1 236 ? 3.164 4.102 -10.344 1.00 79.38 236 PRO A O 1
ATOM 1728 N N . ILE A 1 237 ? 3.944 4.474 -8.275 1.00 79.94 237 ILE A N 1
ATOM 1729 C CA . ILE A 1 237 ? 2.799 3.929 -7.559 1.00 79.94 237 ILE A CA 1
ATOM 1730 C C . ILE A 1 237 ? 2.124 5.087 -6.851 1.00 79.94 237 ILE A C 1
ATOM 1732 O O . ILE A 1 237 ? 2.689 5.683 -5.933 1.00 79.94 237 ILE A O 1
ATOM 1736 N N . THR A 1 238 ? 0.910 5.398 -7.265 1.00 71.00 238 THR A N 1
ATOM 1737 C CA . THR A 1 238 ? 0.086 6.385 -6.579 1.00 71.00 238 THR A CA 1
ATOM 1738 C C . THR A 1 238 ? -1.030 5.696 -5.825 1.00 71.00 238 THR A C 1
ATOM 1740 O O . THR A 1 238 ? -1.184 4.471 -5.838 1.00 71.00 238 THR A O 1
ATOM 1743 N N . ALA A 1 239 ? -1.839 6.518 -5.172 1.00 58.81 239 ALA A N 1
ATOM 1744 C CA . ALA A 1 239 ? -3.127 6.123 -4.645 1.00 58.81 239 ALA A CA 1
ATOM 1745 C C . ALA A 1 239 ? -3.922 5.312 -5.702 1.00 58.81 239 ALA A C 1
ATOM 1747 O O . ALA A 1 239 ? -4.513 4.284 -5.365 1.00 58.81 239 ALA A O 1
ATOM 1748 N N . GLY A 1 240 ? -3.860 5.734 -6.977 1.00 56.75 240 GLY A N 1
ATOM 1749 C CA . GLY A 1 240 ? -4.606 5.171 -8.105 1.00 56.75 240 GLY A CA 1
ATOM 1750 C C . GLY A 1 240 ? -3.939 3.977 -8.775 1.00 56.75 240 GLY A C 1
ATOM 1751 O O . GLY A 1 240 ? -4.268 3.681 -9.915 1.00 56.75 240 GLY A O 1
ATOM 1752 N N . GLY A 1 241 ? -2.988 3.323 -8.103 1.00 65.50 241 GLY A N 1
ATOM 1753 C CA . GLY A 1 241 ? -2.229 2.195 -8.639 1.00 65.50 241 GLY A CA 1
ATOM 1754 C C . GLY A 1 241 ? -0.979 2.605 -9.416 1.00 65.50 241 GLY A C 1
ATOM 1755 O O . GLY A 1 241 ? -0.392 3.664 -9.177 1.00 65.50 241 GLY A O 1
ATOM 1756 N N . LEU A 1 242 ? -0.523 1.718 -10.306 1.00 70.81 242 LEU A N 1
ATOM 1757 C CA . LEU A 1 242 ? 0.694 1.924 -11.090 1.00 70.81 242 LEU A CA 1
ATOM 1758 C C . LEU A 1 242 ? 0.433 2.878 -12.266 1.00 70.81 242 LEU A C 1
ATOM 1760 O O . LEU A 1 242 ? -0.394 2.592 -13.131 1.00 70.81 242 LEU A O 1
ATOM 1764 N N . ILE A 1 243 ? 1.179 3.980 -12.334 1.00 74.19 243 ILE A N 1
ATOM 1765 C CA . ILE A 1 243 ? 1.152 4.914 -13.461 1.00 74.19 243 ILE A CA 1
ATOM 1766 C C . ILE A 1 243 ? 2.174 4.455 -14.496 1.00 74.19 243 ILE A C 1
ATOM 1768 O O . ILE A 1 243 ? 3.368 4.725 -14.388 1.00 74.19 243 ILE A O 1
ATOM 1772 N N . SER A 1 244 ? 1.683 3.807 -15.548 1.00 67.38 244 SER A N 1
ATOM 1773 C CA . SER A 1 244 ? 2.498 3.284 -16.650 1.00 67.38 244 SER A CA 1
ATOM 1774 C C . SER A 1 244 ? 3.340 4.332 -17.386 1.00 67.38 244 SER A C 1
ATOM 1776 O O . SER A 1 244 ? 4.308 3.986 -18.049 1.00 67.38 244 SER A O 1
ATOM 1778 N N . LYS A 1 245 ? 2.950 5.608 -17.315 1.00 71.19 245 LYS A N 1
ATOM 1779 C CA . LYS A 1 245 ? 3.619 6.732 -17.991 1.00 71.19 245 LYS A CA 1
ATOM 1780 C C . LYS A 1 245 ? 4.504 7.558 -17.050 1.00 71.19 245 LYS A C 1
ATOM 1782 O O . LYS A 1 245 ? 4.797 8.709 -17.351 1.00 71.19 245 LYS A O 1
ATOM 1787 N N . SER A 1 246 ? 4.858 7.024 -15.880 1.00 74.25 246 SER A N 1
ATOM 1788 C CA . SER A 1 246 ? 5.755 7.735 -14.968 1.00 74.25 246 SER A CA 1
ATOM 1789 C C . SER A 1 246 ? 7.154 7.827 -15.579 1.00 74.25 246 SER A C 1
ATOM 1791 O O . SER A 1 246 ? 7.744 6.815 -15.962 1.00 74.25 246 SER A O 1
ATOM 1793 N N . SER A 1 247 ? 7.710 9.038 -15.591 1.00 76.62 247 SER A N 1
ATOM 1794 C CA . SER A 1 247 ? 9.088 9.329 -16.010 1.00 76.62 247 SER A CA 1
ATOM 1795 C C . SER A 1 247 ? 10.142 8.568 -15.193 1.00 76.62 247 SER A C 1
ATOM 1797 O O . SER A 1 247 ? 11.284 8.428 -15.633 1.00 76.62 247 SER A O 1
ATOM 1799 N N . LEU A 1 248 ? 9.764 8.046 -14.018 1.00 78.38 248 LEU A N 1
ATOM 1800 C CA . LEU A 1 248 ? 10.614 7.226 -13.153 1.00 78.38 248 LEU A CA 1
ATOM 1801 C C . LEU A 1 248 ? 10.662 5.751 -13.550 1.00 78.38 248 LEU A C 1
ATOM 1803 O O . LEU A 1 248 ? 11.553 5.033 -13.099 1.00 78.38 248 LEU A O 1
ATOM 1807 N N . LEU A 1 249 ? 9.717 5.299 -14.370 1.00 77.50 249 LEU A N 1
ATOM 1808 C CA . LEU A 1 249 ? 9.690 3.944 -14.913 1.00 77.50 249 LEU A CA 1
ATOM 1809 C C . LEU A 1 249 ? 10.210 3.883 -16.348 1.00 77.50 249 LEU A C 1
ATOM 1811 O O . LEU A 1 249 ? 10.541 2.797 -16.809 1.00 77.50 249 LEU A O 1
ATOM 1815 N N . GLU A 1 250 ? 10.266 5.018 -17.045 1.00 80.75 250 GLU A N 1
ATOM 1816 C CA . GLU A 1 250 ? 10.668 5.097 -18.445 1.00 80.75 250 GLU A CA 1
ATOM 1817 C C . GLU A 1 250 ? 12.154 5.446 -18.593 1.00 80.75 250 GLU A C 1
ATOM 1819 O O . GLU A 1 250 ? 12.672 6.403 -17.998 1.00 80.75 250 GLU A O 1
ATOM 1824 N N . TYR A 1 251 ? 12.834 4.665 -19.427 1.00 80.19 251 TYR A N 1
ATOM 1825 C CA . TYR A 1 251 ? 14.172 4.950 -19.916 1.00 80.19 251 TYR A CA 1
ATOM 1826 C C . TYR A 1 251 ? 14.132 5.018 -21.443 1.00 80.19 251 TYR A C 1
ATOM 1828 O O . TYR A 1 251 ? 13.852 4.023 -22.110 1.00 80.19 251 TYR A O 1
ATOM 1836 N N . SER A 1 252 ? 14.396 6.204 -21.987 1.00 76.88 252 SER A N 1
ATOM 1837 C CA . SER A 1 252 ? 14.444 6.459 -23.424 1.00 76.88 252 SER A CA 1
ATOM 1838 C C . SER A 1 252 ? 15.824 6.982 -23.818 1.00 76.88 252 SER A C 1
ATOM 1840 O O . SER A 1 252 ? 16.466 7.726 -23.078 1.00 76.88 252 SER A O 1
ATOM 1842 N N . VAL A 1 253 ? 16.295 6.562 -24.992 1.00 78.19 253 VAL A N 1
ATOM 1843 C CA . VAL A 1 253 ? 17.577 6.985 -25.572 1.00 78.19 253 VAL A CA 1
ATOM 1844 C C . VAL A 1 253 ? 17.262 7.733 -26.860 1.00 78.19 253 VAL A C 1
ATOM 1846 O O . VAL A 1 253 ? 16.516 7.235 -27.699 1.00 78.19 253 VAL A O 1
ATOM 1849 N N . SER A 1 254 ? 17.777 8.953 -27.006 1.00 69.12 254 SER A N 1
ATOM 1850 C CA . SER A 1 254 ? 17.254 9.899 -27.992 1.00 69.12 254 SER A CA 1
ATOM 1851 C C . SER A 1 254 ? 17.747 9.702 -29.429 1.00 69.12 254 SER A C 1
ATOM 1853 O O . SER A 1 254 ? 17.076 10.221 -30.308 1.00 69.12 254 SER A O 1
ATOM 1855 N N . ASN A 1 255 ? 18.848 8.982 -29.713 1.00 63.72 255 ASN A N 1
ATOM 1856 C CA . ASN A 1 255 ? 19.423 8.917 -31.076 1.00 63.72 255 ASN A CA 1
ATOM 1857 C C . ASN A 1 255 ? 20.372 7.721 -31.357 1.00 63.72 255 ASN A C 1
ATOM 1859 O O . ASN A 1 255 ? 21.371 7.894 -32.053 1.00 63.72 255 ASN A O 1
ATOM 1863 N N . GLU A 1 256 ? 20.119 6.512 -30.846 1.00 64.44 256 GLU A N 1
ATOM 1864 C CA . GLU A 1 256 ? 21.038 5.375 -31.072 1.00 64.44 256 GLU A CA 1
ATOM 1865 C C . GLU A 1 256 ? 20.403 4.161 -31.764 1.00 64.44 256 GLU A C 1
ATOM 1867 O O . GLU A 1 256 ? 19.185 4.044 -31.872 1.00 64.44 256 GLU A O 1
ATOM 1872 N N . SER A 1 257 ? 21.277 3.293 -32.293 1.00 76.94 257 SER A N 1
ATOM 1873 C CA . SER A 1 257 ? 20.982 2.084 -33.075 1.00 76.94 257 SER A CA 1
ATOM 1874 C C . SER A 1 257 ? 19.812 1.258 -32.532 1.00 76.94 257 SER A C 1
ATOM 1876 O O . SER A 1 257 ? 19.637 1.157 -31.322 1.00 76.94 257 SER A O 1
ATOM 1878 N N . GLU A 1 258 ? 19.081 0.578 -33.423 1.00 79.94 258 GLU A N 1
ATOM 1879 C CA . GLU A 1 258 ? 17.915 -0.273 -33.113 1.00 79.94 258 GLU A CA 1
ATOM 1880 C C . GLU A 1 258 ? 18.149 -1.250 -31.942 1.00 79.94 258 GLU A C 1
ATOM 1882 O O . GLU A 1 258 ? 17.261 -1.481 -31.124 1.00 79.94 258 GLU A O 1
ATOM 1887 N N . THR A 1 259 ? 19.374 -1.760 -31.795 1.00 78.75 259 THR A N 1
ATOM 1888 C CA . THR A 1 259 ? 19.777 -2.619 -30.673 1.00 78.75 259 THR A CA 1
ATOM 1889 C C . THR A 1 259 ? 19.708 -1.909 -29.320 1.00 78.75 259 THR A C 1
ATOM 1891 O O . THR A 1 259 ? 19.224 -2.489 -28.352 1.00 78.75 259 THR A O 1
ATOM 1894 N N . LEU A 1 260 ? 20.148 -0.653 -29.228 1.00 81.19 260 LEU A N 1
ATOM 1895 C CA . LEU A 1 260 ? 20.107 0.128 -27.990 1.00 81.19 260 LEU A CA 1
ATOM 1896 C C . LEU A 1 260 ? 18.674 0.494 -27.595 1.00 81.19 260 LEU A C 1
ATOM 1898 O O . LEU A 1 260 ? 18.348 0.478 -26.409 1.00 81.19 260 LEU A O 1
ATOM 1902 N N . ALA A 1 261 ? 17.812 0.762 -28.579 1.00 80.69 261 ALA A N 1
ATOM 1903 C CA . ALA A 1 261 ? 16.393 1.010 -28.340 1.00 80.69 261 ALA A CA 1
ATOM 1904 C C . ALA A 1 261 ? 15.710 -0.209 -27.691 1.00 80.69 261 ALA A C 1
ATOM 1906 O O . ALA A 1 261 ? 15.004 -0.060 -26.694 1.00 80.69 261 ALA A O 1
ATOM 1907 N N . GLN A 1 262 ? 16.002 -1.422 -28.178 1.00 80.56 262 GLN A N 1
ATOM 1908 C CA . GLN A 1 262 ? 15.492 -2.666 -27.583 1.00 80.56 262 GLN A CA 1
ATOM 1909 C C . GLN A 1 262 ? 15.993 -2.881 -26.144 1.00 80.56 262 GLN A C 1
ATOM 1911 O O . GLN A 1 262 ? 15.235 -3.326 -25.280 1.00 80.56 262 GLN A O 1
ATOM 1916 N N . TYR A 1 263 ? 17.255 -2.540 -25.858 1.00 82.38 263 TYR A N 1
ATOM 1917 C CA . TYR A 1 263 ? 17.782 -2.582 -24.489 1.00 82.38 263 TYR A CA 1
ATOM 1918 C C . TYR A 1 263 ? 17.087 -1.572 -23.571 1.00 82.38 263 TYR A C 1
ATOM 1920 O O . TYR A 1 263 ? 16.778 -1.904 -22.425 1.00 82.38 263 TYR A O 1
ATOM 1928 N N . ALA A 1 264 ? 16.814 -0.359 -24.056 1.00 84.00 264 ALA A N 1
ATOM 1929 C CA . ALA A 1 264 ? 16.155 0.673 -23.265 1.00 84.00 264 ALA A CA 1
ATOM 1930 C C . ALA A 1 264 ? 14.716 0.283 -22.877 1.00 84.00 264 ALA A C 1
ATOM 1932 O O . ALA A 1 264 ? 14.295 0.463 -21.728 1.00 84.00 264 ALA A O 1
ATOM 1933 N N . GLU A 1 265 ? 13.991 -0.340 -23.806 1.00 83.62 265 GLU A N 1
ATOM 1934 C CA . GLU A 1 265 ? 12.657 -0.892 -23.565 1.00 83.62 265 GLU A CA 1
ATOM 1935 C C . GLU A 1 265 ? 12.685 -2.042 -22.543 1.00 83.62 265 GLU A C 1
ATOM 1937 O O . GLU A 1 265 ? 11.891 -2.066 -21.597 1.00 83.62 265 GLU A O 1
ATOM 1942 N N . LEU A 1 266 ? 13.661 -2.951 -22.646 1.00 84.81 266 LEU A N 1
ATOM 1943 C CA . LEU A 1 266 ? 13.829 -4.036 -21.675 1.00 84.81 266 LEU A CA 1
ATOM 1944 C C . LEU A 1 266 ? 14.115 -3.508 -20.256 1.00 84.81 266 LEU A C 1
ATOM 1946 O O . LEU A 1 266 ? 13.573 -4.027 -19.272 1.00 84.81 266 LEU A O 1
ATOM 1950 N N . VAL A 1 267 ? 14.944 -2.467 -20.135 1.00 87.00 267 VAL A N 1
ATOM 1951 C CA . VAL A 1 267 ? 15.235 -1.800 -18.854 1.00 87.00 267 VAL A CA 1
ATOM 1952 C C . VAL A 1 267 ? 13.976 -1.143 -18.283 1.00 87.00 267 VAL A C 1
ATOM 1954 O O . VAL A 1 267 ? 13.674 -1.330 -17.103 1.00 87.00 267 VAL A O 1
ATOM 1957 N N . THR A 1 268 ? 13.194 -0.464 -19.124 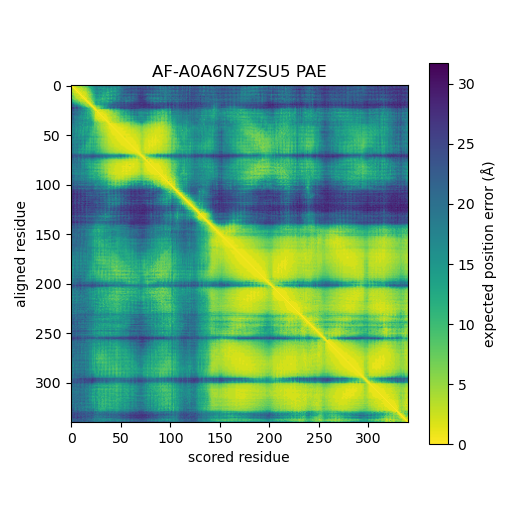1.00 87.62 268 THR A N 1
ATOM 1958 C CA . THR A 1 268 ? 11.895 0.121 -18.754 1.00 87.62 268 THR A CA 1
ATOM 1959 C C . THR A 1 268 ? 10.958 -0.943 -18.175 1.00 87.62 268 THR A C 1
ATOM 1961 O O . THR A 1 268 ? 10.462 -0.798 -17.056 1.00 87.62 268 THR A O 1
ATOM 1964 N N . HIS A 1 269 ? 10.769 -2.074 -18.860 1.00 87.19 269 HIS A N 1
ATOM 1965 C CA . HIS A 1 269 ? 9.937 -3.171 -18.344 1.00 87.19 269 HIS A CA 1
ATOM 1966 C C . HIS A 1 269 ? 10.485 -3.782 -17.049 1.00 87.19 269 HIS A C 1
ATOM 1968 O O . HIS A 1 269 ? 9.717 -4.153 -16.157 1.00 87.19 269 HIS A O 1
ATOM 1974 N N . SER A 1 270 ? 11.808 -3.824 -16.900 1.00 86.75 270 SER A N 1
ATOM 1975 C CA . SER A 1 270 ? 12.455 -4.284 -15.670 1.00 86.75 270 SER A CA 1
ATOM 1976 C C . SER A 1 270 ? 12.147 -3.367 -14.481 1.00 86.75 270 SER A C 1
ATOM 1978 O O . SER A 1 270 ? 11.893 -3.871 -13.386 1.00 86.75 270 SER A O 1
ATOM 1980 N N . PHE A 1 271 ? 12.082 -2.042 -14.669 1.00 89.50 271 PHE A N 1
ATOM 1981 C CA . PHE A 1 271 ? 11.698 -1.112 -13.596 1.00 89.50 271 PHE A CA 1
ATOM 1982 C C . PHE A 1 271 ? 10.272 -1.324 -13.100 1.00 89.50 271 PHE A C 1
ATOM 1984 O O . PHE A 1 271 ? 10.031 -1.250 -11.896 1.00 89.50 271 PHE A O 1
ATOM 1991 N N . TRP A 1 272 ? 9.340 -1.671 -13.983 1.00 87.50 272 TRP A N 1
ATOM 1992 C CA . TRP A 1 272 ? 7.971 -1.990 -13.574 1.00 87.50 272 TRP A CA 1
ATOM 1993 C C . TRP A 1 272 ? 7.926 -3.237 -12.689 1.00 87.50 272 TRP A C 1
ATOM 1995 O O . TRP A 1 272 ? 7.283 -3.242 -11.639 1.00 87.50 272 TRP A O 1
ATOM 2005 N N . ILE A 1 273 ? 8.653 -4.286 -13.076 1.00 87.56 273 ILE A N 1
ATOM 2006 C CA . ILE A 1 273 ? 8.752 -5.522 -12.289 1.00 87.56 273 ILE A CA 1
ATOM 2007 C C . ILE A 1 273 ? 9.400 -5.235 -10.926 1.00 87.56 273 ILE A C 1
ATOM 2009 O O . ILE A 1 273 ? 8.924 -5.709 -9.892 1.00 87.56 273 ILE A O 1
ATOM 2013 N N . LEU A 1 274 ? 10.459 -4.422 -10.899 1.00 91.94 274 LEU A N 1
ATOM 2014 C CA . LEU A 1 274 ? 11.104 -3.991 -9.658 1.00 91.94 274 LEU A CA 1
ATOM 2015 C C . LEU A 1 274 ? 10.155 -3.177 -8.772 1.00 91.94 274 LEU A C 1
ATOM 2017 O O . LEU A 1 274 ? 10.179 -3.361 -7.556 1.00 91.94 274 LEU A O 1
ATOM 2021 N N . ALA A 1 275 ? 9.270 -2.362 -9.349 1.00 90.75 275 ALA A N 1
ATOM 2022 C CA . ALA A 1 275 ? 8.277 -1.619 -8.582 1.00 90.75 275 ALA A CA 1
ATOM 2023 C C . ALA A 1 275 ? 7.297 -2.537 -7.835 1.00 90.75 275 ALA A C 1
ATOM 2025 O O . ALA A 1 275 ? 6.970 -2.267 -6.678 1.00 90.75 275 ALA A O 1
ATOM 2026 N N . LEU A 1 276 ? 6.899 -3.669 -8.428 1.00 91.31 276 LEU A N 1
ATOM 2027 C CA . LEU A 1 276 ? 6.109 -4.689 -7.727 1.00 91.31 276 LEU A CA 1
ATOM 2028 C C . LEU A 1 276 ? 6.870 -5.279 -6.531 1.00 91.31 276 LEU A C 1
ATOM 2030 O O . LEU A 1 276 ? 6.320 -5.370 -5.430 1.00 91.31 276 LEU A O 1
ATOM 2034 N N . PHE A 1 277 ? 8.138 -5.656 -6.719 1.00 93.81 277 PHE A N 1
ATOM 2035 C CA . PHE A 1 277 ? 8.966 -6.177 -5.625 1.00 93.81 277 PHE A CA 1
ATOM 2036 C C . PHE A 1 277 ? 9.212 -5.131 -4.534 1.00 93.81 277 PHE A C 1
ATOM 2038 O O . PHE A 1 277 ? 9.178 -5.465 -3.347 1.00 93.81 277 PHE A O 1
ATOM 2045 N N . GLY A 1 278 ? 9.393 -3.869 -4.919 1.00 94.44 278 GLY A N 1
ATOM 2046 C CA . GLY A 1 278 ? 9.519 -2.748 -3.998 1.00 94.44 278 GLY A CA 1
ATOM 2047 C C . GLY A 1 278 ? 8.249 -2.534 -3.173 1.00 94.44 278 GLY A C 1
ATOM 2048 O O . GLY A 1 278 ? 8.328 -2.435 -1.947 1.00 94.44 278 GLY A O 1
ATOM 2049 N N . ALA A 1 279 ? 7.071 -2.567 -3.804 1.00 92.88 279 ALA A N 1
ATOM 2050 C CA . ALA A 1 279 ? 5.782 -2.479 -3.113 1.00 92.88 279 ALA A CA 1
ATOM 2051 C C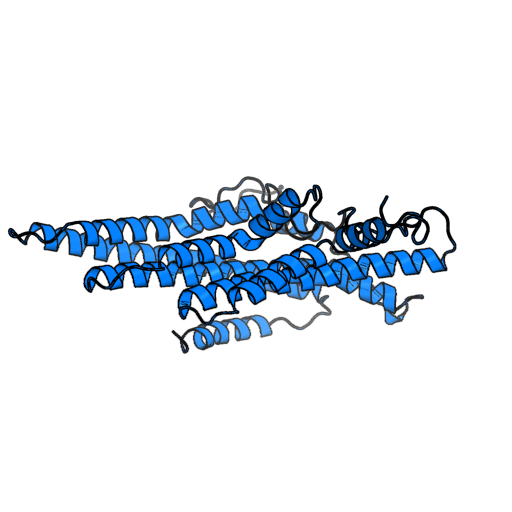 . ALA A 1 279 ? 5.582 -3.641 -2.124 1.00 92.88 279 ALA A C 1
ATOM 2053 O O . ALA A 1 279 ? 5.166 -3.431 -0.980 1.00 92.88 279 ALA A O 1
ATOM 2054 N N . TRP A 1 280 ? 5.941 -4.863 -2.530 1.00 94.31 280 TRP A N 1
ATOM 2055 C CA . TRP A 1 280 ? 5.905 -6.041 -1.661 1.00 94.31 280 TRP A CA 1
ATOM 2056 C C . TRP A 1 280 ? 6.841 -5.901 -0.455 1.00 94.31 280 TRP A C 1
ATOM 2058 O O . TRP A 1 280 ? 6.435 -6.147 0.685 1.00 94.31 280 TRP A O 1
ATOM 2068 N N . ALA A 1 281 ? 8.089 -5.482 -0.685 1.00 96.06 281 ALA A N 1
ATOM 2069 C CA . ALA A 1 281 ? 9.073 -5.251 0.370 1.00 96.06 281 ALA A CA 1
ATOM 2070 C C . ALA A 1 281 ? 8.599 -4.177 1.359 1.00 96.06 281 ALA A C 1
ATOM 2072 O O . ALA A 1 281 ? 8.683 -4.375 2.573 1.00 96.06 281 ALA A O 1
ATOM 2073 N N . PHE A 1 282 ? 8.019 -3.093 0.850 1.00 95.38 282 PHE A N 1
ATOM 2074 C CA . PHE A 1 282 ? 7.447 -2.021 1.653 1.00 95.38 282 PHE A CA 1
ATOM 2075 C C . PHE A 1 282 ? 6.319 -2.521 2.572 1.00 95.38 282 PHE A C 1
ATOM 2077 O O . PHE A 1 282 ? 6.379 -2.327 3.790 1.00 95.38 282 PHE A O 1
ATOM 2084 N N . ILE A 1 283 ? 5.337 -3.244 2.024 1.00 93.50 283 ILE A N 1
ATOM 2085 C CA . ILE A 1 283 ? 4.236 -3.832 2.806 1.00 93.50 283 ILE A CA 1
ATOM 2086 C C . ILE A 1 283 ? 4.769 -4.794 3.864 1.00 93.50 283 ILE A C 1
ATOM 2088 O O . ILE A 1 283 ? 4.358 -4.737 5.028 1.00 93.50 283 ILE A O 1
ATOM 2092 N N . ARG A 1 284 ? 5.725 -5.650 3.487 1.00 93.38 284 ARG A N 1
ATOM 2093 C CA . ARG A 1 284 ? 6.387 -6.563 4.422 1.00 93.38 284 ARG A CA 1
ATOM 2094 C C . ARG A 1 284 ? 7.039 -5.802 5.576 1.00 93.38 284 ARG A C 1
ATOM 2096 O O . ARG A 1 284 ? 6.917 -6.241 6.719 1.00 93.38 284 ARG A O 1
ATOM 2103 N N . GLY A 1 285 ? 7.685 -4.671 5.301 1.00 93.12 285 GLY A N 1
ATOM 2104 C CA . GLY A 1 285 ? 8.261 -3.798 6.321 1.00 93.12 285 GLY A CA 1
ATOM 2105 C C . GLY A 1 285 ? 7.219 -3.290 7.324 1.00 93.12 285 GLY A C 1
ATOM 2106 O O . GLY A 1 285 ? 7.417 -3.421 8.533 1.00 93.12 285 GLY A O 1
ATOM 2107 N N . ILE A 1 286 ? 6.061 -2.814 6.851 1.00 91.50 286 ILE A N 1
ATOM 2108 C CA . ILE A 1 286 ? 4.969 -2.349 7.731 1.00 91.50 286 ILE A CA 1
ATOM 2109 C C . ILE A 1 286 ? 4.395 -3.505 8.567 1.00 91.50 286 ILE A C 1
ATOM 2111 O O . ILE A 1 286 ? 4.193 -3.369 9.778 1.00 91.50 286 ILE A O 1
ATOM 2115 N N . VAL A 1 287 ? 4.164 -4.671 7.954 1.00 90.44 287 VAL A N 1
ATOM 2116 C CA . VAL A 1 287 ? 3.675 -5.867 8.664 1.00 90.44 287 VAL A CA 1
ATOM 2117 C C . VAL A 1 287 ? 4.673 -6.317 9.733 1.00 90.44 287 VAL A C 1
ATOM 2119 O O . VAL A 1 287 ? 4.274 -6.670 10.849 1.00 90.44 287 VAL A O 1
ATOM 2122 N N . MET A 1 288 ? 5.971 -6.255 9.434 1.00 90.56 288 MET A N 1
ATOM 2123 C CA . MET A 1 288 ? 7.018 -6.550 10.403 1.00 90.56 288 MET A CA 1
ATOM 2124 C C . MET A 1 288 ? 6.953 -5.563 11.572 1.00 90.56 288 MET A C 1
ATOM 2126 O O . MET A 1 288 ? 6.877 -6.005 12.717 1.00 90.56 288 MET A O 1
ATOM 2130 N N . MET A 1 289 ? 6.834 -4.258 11.312 1.00 89.50 289 MET A N 1
ATOM 2131 C CA . MET A 1 289 ? 6.682 -3.232 12.353 1.00 89.50 289 MET A CA 1
ATOM 2132 C C . MET A 1 289 ? 5.482 -3.502 13.279 1.00 89.50 289 MET A C 1
ATOM 2134 O O . MET A 1 289 ? 5.601 -3.396 14.504 1.00 89.50 289 MET A O 1
ATOM 2138 N N . LYS A 1 290 ? 4.353 -3.959 12.717 1.00 87.19 290 LYS A N 1
ATOM 2139 C CA . LYS A 1 290 ? 3.186 -4.419 13.489 1.00 87.19 290 LYS A CA 1
ATOM 2140 C C . LYS A 1 290 ? 3.520 -5.595 14.400 1.00 87.19 290 LYS A C 1
ATOM 2142 O O . LYS A 1 290 ? 3.188 -5.531 15.583 1.00 87.19 290 LYS A O 1
ATOM 2147 N N . SER A 1 291 ? 4.201 -6.630 13.908 1.00 85.81 291 SER A N 1
ATOM 2148 C CA . SER A 1 291 ? 4.574 -7.779 14.752 1.00 85.81 291 SER A CA 1
ATOM 2149 C C . SER A 1 291 ? 5.479 -7.397 15.931 1.00 85.81 291 SER A C 1
ATOM 2151 O O . SER A 1 291 ? 5.259 -7.889 17.040 1.00 85.81 291 SER A O 1
ATOM 2153 N N . VAL A 1 292 ? 6.410 -6.453 15.743 1.00 86.62 292 VAL A N 1
ATOM 2154 C CA . VAL A 1 292 ? 7.276 -5.972 16.837 1.00 86.62 292 VAL A CA 1
ATOM 2155 C C . VAL A 1 292 ? 6.473 -5.215 17.891 1.00 86.62 292 VAL A C 1
ATOM 2157 O O . VAL A 1 292 ? 6.687 -5.403 19.089 1.00 86.62 292 VAL A O 1
ATOM 2160 N N . SER A 1 293 ? 5.499 -4.409 17.457 1.00 82.94 293 SER A N 1
ATOM 2161 C CA . SER A 1 293 ? 4.585 -3.708 18.371 1.00 82.94 293 SER A CA 1
ATOM 2162 C C . SER A 1 293 ? 3.680 -4.665 19.164 1.00 82.94 293 SER A C 1
ATOM 2164 O O . SER A 1 293 ? 3.162 -4.320 20.228 1.00 82.94 293 SER A O 1
ATOM 2166 N N . GLU A 1 294 ? 3.458 -5.881 18.655 1.00 80.00 294 GLU A N 1
ATOM 2167 C CA . GLU A 1 294 ? 2.592 -6.870 19.289 1.00 80.00 294 GLU A CA 1
ATOM 2168 C C . GLU A 1 294 ? 3.315 -7.739 20.317 1.00 80.00 294 GLU A C 1
ATOM 2170 O O . GLU A 1 294 ? 2.738 -8.007 21.371 1.00 80.00 294 GLU A O 1
ATOM 2175 N N . GLN A 1 295 ? 4.544 -8.165 20.025 1.00 78.75 295 GLN A N 1
ATOM 2176 C CA . GLN A 1 295 ? 5.257 -9.165 20.830 1.00 78.75 295 GLN A CA 1
ATOM 2177 C C . GLN A 1 295 ? 6.099 -8.575 21.965 1.00 78.75 295 GLN A C 1
ATOM 2179 O O . GLN A 1 295 ? 6.521 -9.320 22.843 1.00 78.75 295 GLN A O 1
ATOM 2184 N N . GLY A 1 296 ? 6.278 -7.251 21.996 1.00 66.94 296 GLY A N 1
ATOM 2185 C CA . GLY A 1 296 ? 7.136 -6.595 22.977 1.00 66.94 296 GLY A CA 1
ATOM 2186 C C . GLY A 1 296 ? 8.613 -6.815 22.642 1.00 66.94 296 GLY A C 1
ATOM 2187 O O . GLY A 1 296 ? 9.080 -7.939 22.530 1.00 66.94 296 GLY A O 1
ATOM 2188 N N . SER A 1 297 ? 9.329 -5.707 22.438 1.00 57.44 297 SER A N 1
ATOM 2189 C CA . SER A 1 297 ? 10.793 -5.560 22.404 1.00 57.44 297 SER A CA 1
ATOM 2190 C C . SER A 1 297 ? 11.638 -6.844 22.216 1.00 57.44 297 SER A C 1
ATOM 2192 O O . SER A 1 297 ? 12.410 -7.224 23.098 1.00 57.44 297 SER A O 1
ATOM 2194 N N . GLN A 1 298 ? 11.612 -7.455 21.030 1.00 61.81 298 GLN A N 1
ATOM 2195 C CA . GLN A 1 298 ? 12.830 -8.090 20.517 1.00 61.81 298 GLN A CA 1
ATOM 2196 C C . GLN A 1 298 ? 13.664 -6.992 19.850 1.00 61.81 298 GLN A C 1
ATOM 2198 O O . GLN A 1 298 ? 13.339 -6.504 18.762 1.00 61.81 298 GLN A O 1
ATOM 2203 N N . GLY A 1 299 ? 14.697 -6.534 20.565 1.00 54.56 299 GLY A N 1
ATOM 2204 C CA . GLY A 1 299 ? 15.625 -5.509 20.090 1.00 54.56 299 GLY A CA 1
ATOM 2205 C C . GLY A 1 299 ? 16.225 -5.907 18.739 1.00 54.56 299 GLY A C 1
ATOM 2206 O O . GLY A 1 299 ? 16.679 -7.032 18.570 1.00 54.56 299 GLY A O 1
ATOM 2207 N N . GLY A 1 300 ? 16.171 -4.995 17.765 1.00 65.38 300 GLY A N 1
ATOM 2208 C CA . GLY A 1 300 ? 16.669 -5.201 16.396 1.00 65.38 300 GLY A CA 1
ATOM 2209 C C . GLY A 1 300 ? 15.583 -5.309 15.320 1.00 65.38 300 GLY A C 1
ATOM 2210 O O . GLY A 1 300 ? 15.836 -4.973 14.163 1.00 65.38 300 GLY A O 1
ATOM 2211 N N . SER A 1 301 ? 14.344 -5.670 15.672 1.00 79.06 301 SER A N 1
ATOM 2212 C CA . SER A 1 301 ? 13.322 -5.928 14.645 1.00 79.06 301 SER A CA 1
ATOM 2213 C C . SER A 1 301 ? 12.697 -4.663 14.026 1.00 79.06 301 SER A C 1
ATOM 2215 O O . SER A 1 301 ? 12.195 -4.733 12.904 1.00 79.06 301 SER A O 1
ATOM 2217 N N . TYR A 1 302 ? 12.748 -3.503 14.698 1.00 86.25 302 TYR A N 1
ATOM 2218 C CA . TYR A 1 302 ? 12.304 -2.225 14.110 1.00 86.25 302 TYR A CA 1
ATOM 2219 C C . TYR A 1 302 ? 13.268 -1.709 13.040 1.00 86.25 302 TYR A C 1
ATOM 2221 O O . TYR A 1 302 ? 12.822 -1.212 12.010 1.00 86.25 302 TYR A O 1
ATOM 2229 N N . ALA A 1 303 ? 14.578 -1.863 13.257 1.00 89.19 303 ALA A N 1
ATOM 2230 C CA . ALA A 1 303 ? 15.586 -1.454 12.284 1.00 89.19 303 ALA A CA 1
ATOM 2231 C C . ALA A 1 303 ? 15.450 -2.271 10.992 1.00 89.19 303 ALA A C 1
ATOM 2233 O O . ALA A 1 303 ? 15.415 -1.706 9.904 1.00 89.19 303 ALA A O 1
ATOM 2234 N N . MET A 1 304 ? 15.262 -3.590 11.117 1.00 90.31 304 MET A N 1
ATOM 2235 C CA . MET A 1 304 ? 15.022 -4.466 9.968 1.00 90.31 304 MET A CA 1
ATOM 2236 C C . MET A 1 304 ? 13.742 -4.087 9.209 1.00 90.31 304 MET A C 1
ATOM 2238 O O . MET A 1 304 ? 13.761 -4.016 7.982 1.00 90.31 304 MET A O 1
ATOM 2242 N N . ALA A 1 305 ? 12.649 -3.784 9.920 1.00 91.44 305 ALA A N 1
ATOM 2243 C CA . ALA A 1 305 ? 11.421 -3.284 9.302 1.00 91.44 305 ALA A CA 1
ATOM 2244 C C . ALA A 1 305 ? 11.657 -1.966 8.542 1.00 91.44 305 ALA A C 1
ATOM 2246 O O . ALA A 1 305 ? 11.201 -1.824 7.410 1.00 91.44 305 ALA A O 1
ATOM 2247 N N . GLY A 1 306 ? 12.426 -1.043 9.128 1.00 92.69 306 GLY A N 1
ATOM 2248 C CA . GLY A 1 306 ? 12.827 0.210 8.489 1.00 92.69 306 GLY A CA 1
ATOM 2249 C C . GLY A 1 306 ? 13.609 -0.007 7.193 1.00 92.69 306 GLY A C 1
ATOM 2250 O O . GLY A 1 306 ? 13.303 0.634 6.192 1.00 92.69 306 GLY A O 1
ATOM 2251 N N . VAL A 1 307 ? 14.545 -0.961 7.166 1.00 93.88 307 VAL A N 1
ATOM 2252 C CA . VAL A 1 307 ? 15.300 -1.310 5.948 1.00 93.88 307 VAL A CA 1
ATOM 2253 C C . VAL A 1 307 ? 14.376 -1.825 4.843 1.00 93.88 307 VAL A C 1
ATOM 2255 O O . VAL A 1 307 ? 14.547 -1.439 3.692 1.00 93.88 307 VAL A O 1
ATOM 2258 N N . PHE A 1 308 ? 13.368 -2.641 5.165 1.00 95.12 308 PHE A N 1
ATOM 2259 C CA . PHE A 1 308 ? 12.381 -3.085 4.172 1.00 95.12 308 PHE A CA 1
ATOM 2260 C C . PHE A 1 308 ? 11.508 -1.942 3.647 1.00 95.12 308 PHE A C 1
ATOM 2262 O O . PHE A 1 308 ? 11.216 -1.907 2.454 1.00 95.12 308 PHE A O 1
ATOM 2269 N N . ILE A 1 309 ? 11.113 -1.003 4.513 1.00 94.38 309 ILE A N 1
ATOM 2270 C CA . ILE A 1 309 ? 10.329 0.173 4.112 1.00 94.38 309 ILE A CA 1
ATOM 2271 C C . ILE A 1 309 ? 11.160 1.060 3.181 1.00 94.38 309 ILE A C 1
ATOM 2273 O O . ILE A 1 309 ? 10.728 1.340 2.067 1.00 94.38 309 ILE A O 1
ATOM 2277 N N . VAL A 1 310 ? 12.363 1.454 3.607 1.00 93.44 310 VAL A N 1
ATOM 2278 C CA . VAL A 1 310 ? 13.249 2.338 2.834 1.00 93.44 310 VAL A CA 1
ATOM 2279 C C . VAL A 1 310 ? 13.714 1.656 1.549 1.00 93.44 310 VAL A C 1
ATOM 2281 O O . VAL A 1 310 ? 13.610 2.238 0.476 1.00 93.44 310 VAL A O 1
ATOM 2284 N N . GLY A 1 311 ? 14.166 0.404 1.630 1.00 94.00 311 GLY A N 1
ATOM 2285 C CA . GLY A 1 311 ? 14.579 -0.371 0.461 1.00 94.00 311 GLY A CA 1
ATOM 2286 C C . GLY A 1 311 ? 13.433 -0.584 -0.526 1.00 94.00 311 GLY A C 1
ATOM 2287 O O . GLY A 1 311 ? 13.635 -0.440 -1.726 1.00 94.00 311 GLY A O 1
ATOM 2288 N N . GLY A 1 312 ? 12.218 -0.846 -0.034 1.00 94.62 312 GLY A N 1
ATOM 2289 C CA . GLY A 1 312 ? 11.023 -0.954 -0.870 1.00 94.62 312 GLY A CA 1
ATOM 2290 C C . GLY A 1 312 ? 10.702 0.349 -1.601 1.00 94.62 312 GLY A C 1
ATOM 2291 O O . GLY A 1 312 ? 10.511 0.334 -2.812 1.00 94.62 312 GLY A O 1
ATOM 2292 N N . VAL A 1 313 ? 10.726 1.481 -0.893 1.00 93.12 313 VAL A N 1
ATOM 2293 C CA . VAL A 1 313 ? 10.525 2.829 -1.458 1.00 93.12 313 VAL A CA 1
ATOM 2294 C C . VAL A 1 313 ? 11.562 3.142 -2.542 1.00 93.12 313 VAL A C 1
ATOM 2296 O O . VAL A 1 313 ? 11.202 3.577 -3.635 1.00 93.12 313 VAL A O 1
ATOM 2299 N N . LEU A 1 314 ? 12.843 2.884 -2.274 1.00 92.75 314 LEU A N 1
ATOM 2300 C CA . LEU A 1 314 ? 13.920 3.115 -3.242 1.00 92.75 314 LEU A CA 1
ATOM 2301 C C . LEU A 1 314 ? 13.799 2.194 -4.465 1.00 92.75 314 LEU A C 1
ATOM 2303 O O . LEU A 1 314 ? 14.055 2.625 -5.586 1.00 92.75 314 LEU A O 1
ATOM 2307 N N . MET A 1 315 ? 13.363 0.948 -4.271 1.00 93.44 315 MET A N 1
ATOM 2308 C CA . MET A 1 315 ? 13.165 -0.028 -5.347 1.00 93.44 315 MET A CA 1
ATOM 2309 C C . MET A 1 315 ? 11.942 0.294 -6.216 1.00 93.44 315 MET A C 1
ATOM 2311 O O . MET A 1 315 ? 11.994 0.096 -7.427 1.00 93.44 315 MET A O 1
ATOM 2315 N N . VAL A 1 316 ? 10.871 0.843 -5.626 1.00 92.00 316 VAL A N 1
ATOM 2316 C CA . VAL A 1 316 ? 9.731 1.404 -6.377 1.00 92.00 316 VAL A CA 1
ATOM 2317 C C . VAL A 1 316 ? 10.187 2.545 -7.282 1.00 92.00 316 VAL A C 1
ATOM 2319 O O . VAL A 1 316 ? 9.717 2.656 -8.409 1.00 92.00 316 VAL A O 1
ATOM 2322 N N . ASN A 1 317 ? 11.138 3.350 -6.815 1.00 91.00 317 ASN A N 1
ATOM 2323 C CA . ASN A 1 317 ? 11.686 4.491 -7.542 1.00 91.00 317 ASN A CA 1
ATOM 2324 C C . ASN A 1 317 ? 13.115 4.211 -8.031 1.00 91.00 317 ASN A C 1
ATOM 2326 O O . ASN A 1 317 ? 14.028 5.007 -7.804 1.00 91.00 317 ASN A O 1
ATOM 2330 N N . MET A 1 318 ? 13.329 3.061 -8.675 1.00 90.44 318 MET A N 1
ATOM 2331 C CA . MET A 1 318 ? 14.676 2.585 -9.008 1.00 90.44 318 MET A CA 1
ATOM 2332 C C . MET A 1 318 ? 15.487 3.593 -9.836 1.00 90.44 318 MET A C 1
ATOM 2334 O O . MET A 1 318 ? 16.661 3.798 -9.539 1.00 90.44 318 MET A O 1
ATOM 2338 N N . LYS A 1 319 ? 14.874 4.271 -10.819 1.00 88.94 319 LYS A N 1
ATOM 2339 C CA . LYS A 1 319 ? 15.557 5.299 -11.625 1.00 88.94 319 LYS A CA 1
ATOM 2340 C C . LYS A 1 319 ? 16.111 6.427 -10.751 1.00 88.94 319 LYS A C 1
ATOM 2342 O O . LYS A 1 319 ? 17.299 6.724 -10.819 1.00 88.94 319 LYS A O 1
ATOM 2347 N N . PHE A 1 320 ? 15.282 6.986 -9.866 1.00 89.69 320 PHE A N 1
ATOM 2348 C CA . PHE A 1 320 ? 15.702 8.008 -8.901 1.00 89.69 320 PHE A CA 1
ATOM 2349 C C . PHE A 1 320 ? 16.829 7.502 -7.989 1.00 89.69 320 PHE A C 1
ATOM 2351 O O . PHE A 1 320 ? 17.822 8.197 -7.790 1.00 89.69 320 PHE A O 1
ATOM 2358 N N . SER A 1 321 ? 16.708 6.275 -7.478 1.00 90.12 321 SER A N 1
ATOM 2359 C CA . SER A 1 321 ? 17.713 5.667 -6.598 1.00 90.12 321 SER A CA 1
ATOM 2360 C C . SER A 1 321 ? 19.064 5.479 -7.288 1.00 90.12 321 SER A C 1
ATOM 2362 O O . SER A 1 321 ? 20.100 5.790 -6.703 1.00 90.12 321 SER A O 1
ATOM 2364 N N . ILE A 1 322 ? 19.063 5.010 -8.539 1.00 88.56 322 ILE A N 1
ATOM 2365 C CA . ILE A 1 322 ? 20.279 4.886 -9.351 1.00 88.56 322 ILE A CA 1
ATOM 2366 C C . ILE A 1 322 ? 20.890 6.270 -9.585 1.00 88.56 322 ILE A C 1
ATOM 2368 O O . ILE A 1 322 ? 22.094 6.432 -9.402 1.00 88.56 322 ILE A O 1
ATOM 2372 N N . CYS A 1 323 ? 20.079 7.279 -9.901 1.00 87.88 323 CYS A N 1
ATOM 2373 C CA . CYS A 1 323 ? 20.567 8.641 -10.110 1.00 87.88 323 CYS A CA 1
ATOM 2374 C C . CYS A 1 323 ? 21.175 9.269 -8.866 1.00 87.88 323 CYS A C 1
ATOM 2376 O O . CYS A 1 323 ? 22.233 9.886 -8.941 1.00 87.88 323 CYS A O 1
ATOM 2378 N N . LEU A 1 324 ? 20.569 9.045 -7.702 1.00 88.12 324 LEU A N 1
ATOM 2379 C CA . LEU A 1 324 ? 21.138 9.485 -6.435 1.00 88.12 324 LEU A CA 1
ATOM 2380 C C . LEU A 1 324 ? 22.528 8.866 -6.220 1.00 88.12 324 LEU A C 1
ATOM 2382 O O . LEU A 1 324 ? 23.464 9.576 -5.852 1.00 88.12 324 LEU A O 1
ATOM 2386 N N . VAL A 1 325 ? 22.689 7.567 -6.494 1.00 88.31 325 VAL A N 1
ATOM 2387 C CA . VAL A 1 325 ? 23.979 6.871 -6.363 1.00 88.31 325 VAL A CA 1
ATOM 2388 C C . VAL A 1 325 ? 25.006 7.391 -7.371 1.00 88.31 325 VAL A C 1
ATOM 2390 O O . VAL A 1 325 ? 26.123 7.714 -6.972 1.00 88.31 325 VAL A O 1
ATOM 2393 N N . VAL A 1 326 ? 24.648 7.515 -8.651 1.00 88.19 326 VAL A N 1
ATOM 2394 C CA . VAL A 1 326 ? 25.564 7.986 -9.707 1.00 88.19 326 VAL A CA 1
ATOM 2395 C C . VAL A 1 326 ? 26.047 9.411 -9.425 1.00 88.19 326 VAL A C 1
ATOM 2397 O O . VAL A 1 326 ? 27.260 9.646 -9.431 1.00 88.19 326 VAL A O 1
ATOM 2400 N N . ASN A 1 327 ? 25.131 10.313 -9.061 1.00 87.25 327 ASN A N 1
ATOM 2401 C CA . ASN A 1 327 ? 25.457 11.699 -8.717 1.00 87.25 327 ASN A CA 1
ATOM 2402 C C . ASN A 1 327 ? 26.344 11.776 -7.462 1.00 87.25 327 ASN A C 1
ATOM 2404 O O . ASN A 1 327 ? 27.205 12.645 -7.355 1.00 87.25 327 ASN A O 1
ATOM 2408 N N . THR A 1 328 ? 26.172 10.851 -6.509 1.00 86.94 328 THR A N 1
ATOM 2409 C CA . THR A 1 328 ? 26.991 10.806 -5.283 1.00 86.94 328 THR A CA 1
ATOM 2410 C C . THR A 1 328 ? 28.424 10.345 -5.559 1.00 86.94 328 THR A C 1
ATOM 2412 O O . THR A 1 328 ? 29.356 10.830 -4.921 1.00 86.94 328 THR A O 1
ATOM 2415 N N . ILE A 1 329 ? 28.625 9.412 -6.496 1.00 87.94 329 ILE A N 1
ATOM 2416 C CA . ILE A 1 329 ? 29.963 8.901 -6.840 1.00 87.94 329 ILE A CA 1
ATOM 2417 C C . ILE A 1 329 ? 30.668 9.836 -7.855 1.00 87.94 329 ILE A C 1
ATOM 2419 O O . ILE A 1 329 ? 31.881 9.748 -8.036 1.00 87.94 329 ILE A O 1
ATOM 2423 N N . GLY A 1 330 ? 29.944 10.775 -8.477 1.00 81.81 330 GLY A N 1
ATOM 2424 C CA . GLY A 1 330 ? 30.498 11.750 -9.424 1.00 81.81 330 GLY A CA 1
ATOM 2425 C C . GLY A 1 330 ? 30.698 11.195 -10.838 1.00 81.81 330 GLY A C 1
ATOM 2426 O O . GLY A 1 330 ? 31.584 11.653 -11.558 1.00 81.81 330 GLY A O 1
ATOM 2427 N N . TYR A 1 331 ? 29.895 10.200 -11.234 1.00 80.25 331 TYR A N 1
ATOM 2428 C CA . TYR A 1 331 ? 29.962 9.536 -12.546 1.00 80.25 331 TYR A CA 1
ATOM 2429 C C . TYR A 1 331 ? 28.903 10.048 -13.543 1.00 80.25 331 TYR A C 1
ATOM 2431 O O . TYR A 1 331 ? 28.397 9.275 -14.357 1.00 80.25 331 TYR A O 1
ATOM 2439 N N . ASP A 1 332 ? 28.585 11.346 -13.533 1.00 66.44 332 ASP A N 1
ATOM 2440 C CA . ASP A 1 332 ? 27.555 11.939 -14.412 1.00 66.44 332 ASP A CA 1
ATOM 2441 C C . ASP A 1 332 ? 27.805 11.691 -15.913 1.00 66.44 332 ASP A C 1
ATOM 2443 O O . ASP A 1 332 ? 26.878 11.698 -16.720 1.00 66.44 332 ASP A O 1
ATOM 2447 N N . THR A 1 333 ? 29.052 11.423 -16.307 1.00 65.75 333 THR A N 1
ATOM 2448 C CA . THR A 1 333 ? 29.436 11.167 -17.703 1.00 65.75 333 THR A CA 1
ATOM 2449 C C . THR A 1 333 ? 29.292 9.708 -18.142 1.00 65.75 333 THR A C 1
ATOM 2451 O O . THR A 1 333 ? 29.376 9.439 -19.339 1.00 65.75 333 THR A O 1
ATOM 2454 N N . ALA A 1 334 ? 29.080 8.760 -17.221 1.00 65.38 334 ALA A N 1
ATOM 2455 C CA . ALA A 1 334 ? 29.041 7.329 -17.546 1.00 65.38 334 ALA A CA 1
ATOM 2456 C C . ALA A 1 334 ? 27.681 6.857 -18.095 1.00 65.38 334 ALA A C 1
ATOM 2458 O O . ALA A 1 334 ? 27.629 5.851 -18.798 1.00 65.38 334 ALA A O 1
ATOM 2459 N N . PHE A 1 335 ? 26.594 7.582 -17.802 1.00 67.75 335 PHE A N 1
ATOM 2460 C CA . PHE A 1 335 ? 25.232 7.238 -18.234 1.00 67.75 335 PHE A CA 1
ATOM 2461 C C . PHE A 1 335 ? 24.491 8.468 -18.785 1.00 67.75 335 PHE A C 1
ATOM 2463 O O . PHE A 1 335 ? 23.518 8.931 -18.176 1.00 67.75 335 PHE A O 1
ATOM 2470 N N . PRO A 1 336 ? 24.944 9.032 -19.923 1.00 65.38 336 PRO A N 1
ATOM 2471 C CA . PRO A 1 336 ? 24.297 10.192 -20.523 1.00 65.38 336 PRO A CA 1
ATOM 2472 C C . PRO A 1 336 ? 22.818 9.887 -20.805 1.00 65.38 336 PRO A C 1
ATOM 2474 O O . PRO A 1 336 ? 22.487 8.895 -21.450 1.00 65.38 336 PRO A O 1
ATOM 2477 N N . GLY A 1 337 ? 21.922 10.730 -20.285 1.00 67.69 337 GLY A N 1
ATOM 2478 C CA . GLY A 1 337 ? 20.475 10.615 -20.496 1.00 67.69 337 GLY A CA 1
ATOM 2479 C C . GLY A 1 337 ? 19.703 9.778 -19.467 1.00 67.69 337 GLY A C 1
ATOM 2480 O O . GLY A 1 337 ? 18.477 9.782 -19.493 1.00 67.69 337 GLY A O 1
ATOM 2481 N N . PHE A 1 338 ? 20.367 9.066 -18.545 1.00 74.31 338 PHE A N 1
ATOM 2482 C CA . PHE A 1 338 ? 19.656 8.224 -17.566 1.00 74.31 338 PHE A CA 1
ATOM 2483 C C . PHE A 1 338 ? 19.007 9.040 -16.433 1.00 74.31 338 PHE A C 1
ATOM 2485 O O . PHE A 1 338 ? 17.919 8.699 -15.968 1.00 74.31 338 PHE A O 1
ATOM 2492 N N . CYS A 1 339 ? 19.666 10.123 -16.010 1.00 78.25 339 CYS A N 1
ATOM 2493 C CA . CYS A 1 339 ? 19.254 10.971 -14.881 1.00 78.25 339 CYS A CA 1
ATOM 2494 C C . CYS A 1 339 ? 18.717 12.348 -15.263 1.00 78.25 339 CYS A C 1
ATOM 2496 O O . CYS A 1 339 ? 18.511 13.186 -14.386 1.00 78.25 339 CYS A O 1
ATOM 2498 N N . THR A 1 340 ? 18.518 12.575 -16.558 1.00 66.75 340 THR A N 1
ATOM 2499 C CA . THR A 1 340 ? 17.928 13.794 -17.120 1.00 66.75 340 THR A CA 1
ATOM 2500 C C . THR A 1 340 ? 16.426 13.671 -17.296 1.00 66.75 340 THR A C 1
ATOM 2502 O O . THR A 1 340 ? 15.963 12.540 -17.578 1.00 66.75 340 THR A O 1
#

Sequence (340 aa):
MKKIIPAILTPLLLTAQIQHAHAQTIGSTLGQFVDDVGNPFMMLIFFCSAVGGLFLFIKGLFKLAEASQERGGGGYGSGVACILAAAILIALPDAAGMGMKSLLGDVRGGGTLGGGGLDYNDSMTDSGTFLDQLMNGTNRNVKAPENCLDASAPMTCVAENLAKNIVPMAVYVLFALTFLVGFLGFAATIFKIVQSNDRRETTGGHFVRLALCALLMNSPFLLTLINTTIGITDSPITAGGLISKSSLLEYSVSNESETLAQYAELVTHSFWILALFGAWAFIRGIVMMKSVSEQGSQGGSYAMAGVFIVGGVLMVNMKFSICLVVNTIGYDTAFPGFCT

Radius of gyration: 24.07 Å; Cα contacts (8 Å, |Δi|>4): 347; chains: 1; bounding box: 62×38×77 Å

Mean predicted aligned error: 12.75 Å

Foldseek 3Di:
DVPVVVVVVVVLVVVLPDDDDDPDDPLRSLLVNCVVVVVVVLVVLLVCLLVLLVVLLVVLVVLCVVCVPPPDDDDSVLSVLSNVLSVCSNCVSQVLQVLLCQLQDCLLPPDRPPPCVPCPDDDDPDDDDSSCSSCCSLVVQLDDQDDLPPDPCSLLSVLCNCLRRVLQSLQVVLLVVLLVVLSVQLSVLSVVVSVCVVVVPDPPQSVVSNVLSVCSNNVQVVLVVVCVVVVNPFQCQHSSTGDLPTPLLAFDDDDDDPVVRSVRSSSSSVLSVLLSVLSVLLSVLSVQVSVCSVPDDPDPSNVVSVCSNVVSSCSSRVLVNVLVVCVVVVPCVVDPRSND

Solvent-accessible surface area (backbone atoms only — not comparable to full-atom values): 18602 Å² total; per-residue (Å²): 117,94,73,55,62,65,66,63,50,51,63,58,60,59,68,72,69,76,84,82,90,66,96,65,52,72,50,57,52,50,49,50,44,46,56,71,46,45,54,59,47,50,52,48,50,45,50,53,29,44,53,53,10,51,52,31,33,55,53,9,51,52,43,41,54,52,32,71,67,45,92,80,74,58,68,57,60,66,14,53,50,27,36,52,52,11,53,52,34,50,47,36,56,45,53,50,36,52,46,48,41,65,21,52,35,74,52,59,64,80,70,60,67,51,92,63,70,76,66,84,73,91,76,68,92,84,60,72,52,76,62,50,32,57,38,55,66,66,48,77,64,52,66,81,78,74,73,36,88,81,44,96,52,38,68,50,46,49,39,44,46,42,34,55,38,47,35,47,53,52,46,48,53,51,51,54,53,38,25,50,54,12,47,55,48,32,55,54,48,53,54,48,53,63,54,34,68,79,64,77,55,86,72,87,49,59,65,60,51,43,50,50,16,53,45,35,52,40,42,47,51,52,52,34,50,52,36,48,75,76,70,40,85,64,56,37,51,35,43,62,40,61,46,90,81,24,76,48,41,57,50,74,76,95,87,66,59,76,70,57,52,55,51,30,50,43,51,21,28,48,39,44,51,37,24,42,52,9,52,51,34,24,52,51,11,54,55,42,42,48,51,48,67,68,70,56,83,64,86,66,50,61,61,55,16,47,49,28,33,52,51,8,54,39,34,40,35,41,50,58,46,51,37,54,50,38,61,70,74,67,46,70,82,79,51,78,62,73,79,109

Nearest PDB structures (foldseek):
  4xtl-assembly1_A  TM=2.325E-01  e=6.335E-01  Dokdonia eikasta
  6rf9-assembly1_A  TM=2.244E-01  e=8.527E-01  Dokdonia eikasta
  9ija-assembly1_R  TM=2.244E-01  e=2.683E+00  Homo sapiens

pLDDT: mean 72.86, std 17.28, range [33.5, 96.06]

Secondary structure (DSSP, 8-state):
-TTTHHHHHHHHHHHTTS--SS---HHHHHHHHIIIIIHHHHHHHHHHHHHHHHHHHHHHHHHHHHHHH-TT---THHHHHHHHHHHHHHSHHHHHHHHHHHHH-GGGTT--SSTTTT---S--SSS--HHHHHHHHHSTT-PPPP-TTS-SSHHHHHHHHIIIIIHHHHHHHHHHHHHHHHHHHHHHHHHHHHHHHTTT---TTHHHHHHHHHHHHTHHHHHHHHHHHTT-SS-SEETTEE-TT-TTT----SS--HHHHHHHHHHHHHHHHHHHHHHHHHHHHHHHHHHHHHH---TTHHHHHHHHHHHHHHHHTHHHHHHHHHHHHT-TTTSTTT--